Protein AF-A0A226DK21-F1 (afdb_monomer)

Secondary structure (DSSP, 8-state):
--------EEETTEEEEEE-PPTT-SEEEEETTS-EEEE--SS-TT---EEEEEPPTTEEEEEEEEEE-B-PPP-TTS---SSEEEEESBTTBTT-EEE-SB-TT-EEEEEBPSS--EEEEEEE--TT-S----EEEEEEEETT-TT---TTEEEEEETTSSEEEEE-TTTTS---SSEEEEEEEE--TT-EEEEEE--GGGTS-SS-SEE-S-S---S---SSEEEETTS--BSS---S-EEE-SSSEEEEEEE-S-PPPP-TT-SS---SHHHHHHHHHHTTT-EEEEEE--SSTTPPPEEEEEE-GGG--TT--GGGT-----STT--EEEEEEEEE-

Nearest PDB structures (foldseek):
  7m0r-assembly1_F  TM=3.862E-01  e=9.168E-10  Mus musculus
  4aqb-assembly1_A-2  TM=3.266E-01  e=3.845E-09  Homo sapiens
  3dem-assembly1_B  TM=3.454E-01  e=9.818E-09  Homo sapiens
  6f39-assembly1_B  TM=3.212E-01  e=2.958E-08  Homo sapiens
  6fzw-assembly1_D  TM=5.128E-01  e=1.925E-03  Homo sapiens

pLDDT: mean 81.0, std 17.69, range [29.16, 98.5]

Organism: Folsomia candida (NCBI:txid158441)

Structure (mmCIF, N/CA/C/O backbone):
data_AF-A0A226DK21-F1
#
_entry.id   AF-A0A226DK21-F1
#
loop_
_atom_site.group_PDB
_atom_site.id
_atom_site.type_symbol
_atom_site.label_atom_id
_atom_site.label_alt_id
_atom_site.label_comp_id
_atom_site.label_asym_id
_atom_site.label_entity_id
_atom_site.label_seq_id
_atom_site.pdbx_PDB_ins_code
_atom_site.Cartn_x
_atom_site.Cartn_y
_atom_site.Cartn_z
_atom_site.occupancy
_atom_site.B_iso_or_equiv
_atom_site.auth_seq_id
_atom_site.auth_comp_id
_atom_site.auth_asym_id
_atom_site.auth_atom_id
_atom_site.pdbx_PDB_model_num
ATOM 1 N N . LEU A 1 1 ? 5.925 39.657 9.703 1.00 33.16 1 LEU A N 1
ATOM 2 C CA . LEU A 1 1 ? 4.907 38.593 9.830 1.00 33.16 1 LEU A CA 1
ATOM 3 C C . LEU A 1 1 ? 4.740 37.946 8.464 1.00 33.16 1 LEU A C 1
ATOM 5 O O . LEU A 1 1 ? 4.310 38.627 7.544 1.00 33.16 1 LEU A O 1
ATOM 9 N N . ILE A 1 2 ? 5.148 36.687 8.311 1.00 30.75 2 ILE A N 1
ATOM 10 C CA . ILE A 1 2 ? 4.910 35.915 7.086 1.00 30.75 2 ILE A CA 1
ATOM 11 C C . ILE A 1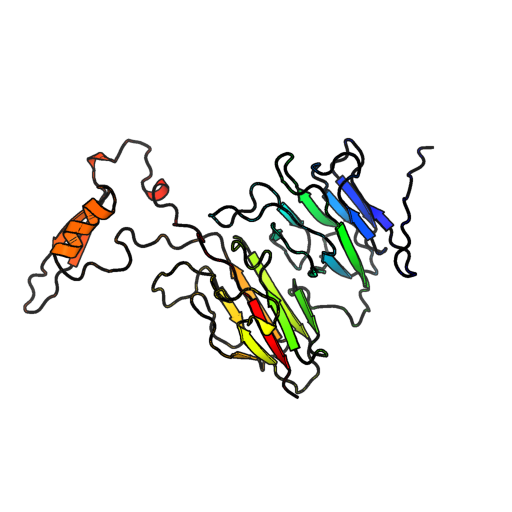 2 ? 3.493 35.353 7.204 1.00 30.75 2 ILE A C 1
ATOM 13 O O . ILE A 1 2 ? 3.229 34.531 8.078 1.00 30.75 2 ILE A O 1
ATOM 17 N N . PHE A 1 3 ? 2.571 35.851 6.382 1.00 29.16 3 PHE A N 1
ATOM 18 C CA . PHE A 1 3 ? 1.232 35.284 6.257 1.00 29.16 3 PHE A CA 1
ATOM 19 C C . PHE A 1 3 ? 1.347 33.946 5.523 1.00 29.16 3 PHE A C 1
ATOM 21 O O . PHE A 1 3 ? 1.637 33.909 4.329 1.00 29.16 3 PHE A O 1
ATOM 28 N N . ILE A 1 4 ? 1.142 32.843 6.241 1.00 38.50 4 ILE A N 1
ATOM 29 C CA . ILE A 1 4 ? 0.907 31.538 5.625 1.00 38.50 4 ILE A CA 1
ATOM 30 C C . ILE A 1 4 ? -0.498 31.609 5.017 1.00 38.50 4 ILE A C 1
ATOM 32 O O . ILE A 1 4 ? -1.484 31.668 5.751 1.00 38.50 4 ILE A O 1
ATOM 36 N N . MET A 1 5 ? -0.600 31.662 3.685 1.00 35.19 5 MET A N 1
ATOM 37 C CA . MET A 1 5 ? -1.882 31.487 3.002 1.00 35.19 5 MET A CA 1
ATOM 38 C C . MET A 1 5 ? -2.341 30.042 3.201 1.00 35.19 5 MET A C 1
ATOM 40 O O . MET A 1 5 ? -1.802 29.120 2.595 1.00 35.19 5 MET A O 1
ATOM 44 N N . VAL A 1 6 ? -3.335 29.851 4.063 1.00 43.03 6 VAL A N 1
ATOM 45 C CA . VAL A 1 6 ? -4.119 28.618 4.128 1.00 43.03 6 VAL A CA 1
ATOM 46 C C . VAL A 1 6 ? -5.194 28.739 3.051 1.00 43.03 6 VAL A C 1
ATOM 48 O O . VAL A 1 6 ? -6.122 29.535 3.187 1.00 43.03 6 VAL A O 1
ATOM 51 N N . ALA A 1 7 ? -5.041 28.013 1.944 1.00 43.69 7 ALA A N 1
ATOM 52 C CA . ALA A 1 7 ? -6.093 27.901 0.941 1.00 43.69 7 ALA A CA 1
ATOM 53 C C . ALA A 1 7 ? -7.145 26.912 1.463 1.00 43.69 7 ALA A C 1
ATOM 55 O O . ALA A 1 7 ? -6.871 25.725 1.605 1.00 43.69 7 ALA A O 1
ATOM 56 N N . ILE A 1 8 ? -8.329 27.423 1.799 1.00 41.50 8 ILE A N 1
ATOM 57 C CA . ILE A 1 8 ? -9.464 26.628 2.271 1.00 41.50 8 ILE A CA 1
ATOM 58 C C . ILE A 1 8 ? -10.361 26.361 1.063 1.00 41.50 8 ILE A C 1
ATOM 60 O O . ILE A 1 8 ? -10.941 27.296 0.509 1.00 41.50 8 ILE A O 1
ATOM 64 N N . VAL A 1 9 ? -10.485 25.101 0.647 1.00 41.94 9 VAL A N 1
ATOM 65 C CA . VAL A 1 9 ? -11.402 24.699 -0.429 1.00 41.94 9 VAL A CA 1
ATOM 66 C C . VAL A 1 9 ? -12.633 24.046 0.197 1.00 41.94 9 VAL A C 1
ATOM 68 O O . VAL A 1 9 ? -12.521 23.073 0.938 1.00 41.94 9 VAL A O 1
ATOM 71 N N . MET A 1 10 ? -13.823 24.581 -0.090 1.00 32.44 10 MET A N 1
ATOM 72 C CA . MET A 1 10 ? -15.081 23.976 0.349 1.00 32.44 10 MET A CA 1
ATOM 73 C C . MET A 1 10 ? -15.468 22.822 -0.577 1.00 32.44 10 MET A C 1
ATOM 75 O O . MET A 1 10 ? -15.850 23.046 -1.724 1.00 32.44 10 MET A O 1
ATOM 79 N N . VAL A 1 11 ? -15.445 21.597 -0.055 1.00 41.12 11 VAL A N 1
ATOM 80 C CA . VAL A 1 11 ? -16.122 20.445 -0.660 1.00 41.12 11 VAL A CA 1
ATOM 81 C C . VAL A 1 11 ? -17.061 19.861 0.396 1.00 41.12 11 VAL A C 1
ATOM 83 O O . VAL A 1 11 ? -16.621 19.406 1.444 1.00 41.12 11 VAL A O 1
ATOM 86 N N . GLN A 1 12 ? -18.371 19.924 0.137 1.00 40.06 12 GLN A N 1
ATOM 87 C CA . GLN A 1 12 ? -19.421 19.222 0.896 1.00 40.06 12 GLN A CA 1
ATOM 88 C C . GLN A 1 12 ? -19.468 19.463 2.424 1.00 40.06 12 GLN A C 1
ATOM 90 O O . GLN A 1 12 ? -19.671 18.539 3.204 1.00 40.06 12 GLN A O 1
ATOM 95 N N . GLY A 1 13 ? -19.352 20.717 2.874 1.00 40.66 13 GLY A N 1
ATOM 96 C CA . GLY A 1 13 ? -19.775 21.100 4.233 1.00 40.66 13 GLY A CA 1
ATOM 97 C C . GLY A 1 13 ? -18.873 20.647 5.389 1.00 40.66 13 GLY A C 1
ATOM 98 O O . GLY A 1 13 ? -19.250 20.828 6.545 1.00 40.66 13 GLY A O 1
ATOM 99 N N . GLN A 1 14 ? -17.677 20.124 5.113 1.00 47.16 14 GLN A N 1
ATOM 100 C CA . GLN A 1 14 ? -16.636 19.913 6.120 1.00 47.16 14 GLN A CA 1
ATOM 101 C C . GLN A 1 14 ? -15.367 20.673 5.728 1.00 47.16 14 GLN A C 1
ATOM 103 O O . GLN A 1 14 ? -14.929 20.628 4.580 1.00 47.16 14 GLN A O 1
ATOM 108 N N . TRP A 1 15 ? -14.784 21.390 6.689 1.00 59.44 15 TRP A N 1
ATOM 109 C CA . TRP A 1 15 ? -13.516 22.094 6.519 1.00 59.44 15 TRP A CA 1
ATOM 110 C C . TRP A 1 15 ? -12.403 21.070 6.269 1.00 59.44 15 TRP A C 1
ATOM 112 O O . TRP A 1 15 ? -12.117 20.246 7.136 1.00 59.44 15 TRP A O 1
ATOM 122 N N . MET A 1 16 ? -11.799 21.102 5.083 1.00 76.00 16 MET A N 1
ATOM 123 C CA . MET A 1 16 ? -10.632 20.294 4.738 1.00 76.00 16 MET A CA 1
ATOM 124 C C . MET A 1 16 ? -9.443 21.236 4.565 1.00 76.00 16 MET A C 1
ATOM 126 O O . MET A 1 16 ? -9.491 22.149 3.740 1.00 76.00 16 MET A O 1
ATOM 130 N N . ASP A 1 17 ? -8.397 21.041 5.366 1.00 88.88 17 ASP A N 1
ATOM 131 C CA . ASP A 1 17 ? -7.136 21.762 5.183 1.00 88.88 17 ASP A CA 1
ATOM 132 C C . ASP A 1 17 ? -6.448 21.242 3.914 1.00 88.88 17 ASP A C 1
ATOM 134 O O . ASP A 1 17 ? -6.611 20.080 3.547 1.00 88.88 17 ASP A O 1
ATOM 138 N N . GLN A 1 18 ? -5.678 22.081 3.231 1.00 92.56 18 GLN A N 1
ATOM 139 C CA . GLN A 1 18 ? -4.903 21.671 2.065 1.00 92.56 18 GLN A CA 1
ATOM 140 C C . GLN A 1 18 ? -3.422 21.923 2.325 1.00 92.56 18 GLN A C 1
ATOM 142 O O . GLN A 1 18 ? -3.014 23.017 2.722 1.00 92.56 18 GLN A O 1
ATOM 147 N N . LYS A 1 19 ? -2.599 20.901 2.081 1.00 94.69 19 LYS A N 1
ATOM 148 C CA . LYS A 1 19 ? -1.146 20.962 2.251 1.00 94.69 19 LYS A CA 1
ATOM 149 C C . LYS A 1 19 ? -0.432 20.529 0.977 1.00 94.69 19 LYS A C 1
ATOM 151 O O . LYS A 1 19 ? -0.818 19.570 0.313 1.00 94.69 19 LYS A O 1
ATOM 156 N N . PHE A 1 20 ? 0.628 21.259 0.656 1.00 93.69 20 PHE A N 1
ATOM 157 C CA . PHE A 1 20 ? 1.554 21.007 -0.445 1.00 93.69 20 PHE A CA 1
ATOM 158 C C . PHE A 1 20 ? 2.910 21.637 -0.095 1.00 93.69 20 PHE A C 1
ATOM 160 O O . PHE A 1 20 ? 2.969 22.552 0.729 1.00 93.69 20 PHE A O 1
ATOM 167 N N . CYS A 1 21 ? 3.995 21.176 -0.718 1.00 92.19 21 CYS A N 1
ATOM 168 C CA . CYS A 1 21 ? 5.300 21.824 -0.590 1.00 92.19 21 CYS A CA 1
ATOM 169 C C . CYS A 1 21 ? 5.350 23.104 -1.434 1.00 92.19 21 CYS A C 1
ATOM 171 O O . CYS A 1 21 ? 5.150 23.065 -2.648 1.00 92.19 21 CYS A O 1
ATOM 173 N N . ALA A 1 22 ? 5.644 24.247 -0.813 1.00 88.94 22 ALA A N 1
ATOM 174 C CA . ALA A 1 22 ? 5.921 25.478 -1.546 1.00 88.94 22 ALA A CA 1
ATOM 175 C C . ALA A 1 22 ? 7.248 25.376 -2.323 1.00 88.94 22 ALA A C 1
ATOM 177 O O . ALA A 1 22 ? 8.053 24.472 -2.101 1.00 88.94 22 ALA A O 1
ATOM 178 N N . SER A 1 23 ? 7.504 26.328 -3.226 1.00 85.00 23 SER A N 1
ATOM 179 C CA . SER A 1 23 ? 8.754 26.369 -3.997 1.00 85.00 23 SER A CA 1
ATOM 180 C C . SER A 1 23 ? 9.984 26.300 -3.081 1.00 85.00 23 SER A C 1
ATOM 182 O O . SER A 1 23 ? 10.122 27.104 -2.160 1.00 85.00 23 SER A O 1
ATOM 184 N N . GLY A 1 24 ? 10.868 25.331 -3.333 1.00 84.19 24 GLY A N 1
ATOM 185 C CA . GLY A 1 24 ? 12.076 25.086 -2.537 1.00 84.19 24 GLY A CA 1
ATOM 186 C C . GLY A 1 24 ? 11.862 24.270 -1.255 1.00 84.19 24 GLY A C 1
ATOM 187 O O . GLY A 1 24 ? 12.842 23.929 -0.597 1.00 84.19 24 GLY A O 1
ATOM 188 N N . GLN A 1 25 ? 10.623 23.920 -0.898 1.00 90.44 25 GLN A N 1
ATOM 189 C CA . GLN A 1 25 ? 10.347 22.993 0.198 1.00 90.44 25 GLN A CA 1
ATOM 190 C C . GLN A 1 25 ? 10.362 21.549 -0.300 1.00 90.44 25 GLN A C 1
ATOM 192 O O . GLN A 1 25 ? 9.812 21.231 -1.349 1.00 90.44 25 GLN A O 1
ATOM 197 N N . THR A 1 26 ? 10.953 20.666 0.499 1.00 91.50 26 THR A N 1
ATOM 198 C CA . THR A 1 26 ? 10.926 19.211 0.284 1.00 91.50 26 THR A CA 1
ATOM 199 C C . THR A 1 26 ? 10.155 18.478 1.375 1.00 91.50 26 THR A C 1
ATOM 201 O O . THR A 1 26 ? 9.869 17.292 1.236 1.00 91.50 26 THR A O 1
ATOM 204 N N . LYS A 1 27 ? 9.809 19.174 2.467 1.00 95.31 27 LYS A N 1
ATOM 205 C CA . LYS A 1 27 ? 9.049 18.633 3.593 1.00 95.31 27 LYS A CA 1
ATOM 206 C C . LYS A 1 27 ? 8.051 19.656 4.121 1.00 95.31 27 LYS A C 1
ATOM 208 O O . LYS A 1 27 ? 8.372 20.842 4.203 1.00 95.31 27 LYS A O 1
ATOM 213 N N . VAL A 1 28 ? 6.880 19.188 4.545 1.00 95.88 28 VAL A N 1
ATOM 214 C CA . VAL A 1 28 ? 5.855 19.999 5.215 1.00 95.88 28 VAL A CA 1
ATOM 215 C C . VAL A 1 28 ? 5.312 19.235 6.414 1.00 95.88 28 VAL A C 1
ATOM 217 O O . VAL A 1 28 ? 4.992 18.055 6.324 1.00 95.88 28 VAL A O 1
ATOM 220 N N . THR A 1 29 ? 5.211 19.913 7.555 1.00 96.31 29 THR A N 1
ATOM 221 C CA . THR A 1 29 ? 4.538 19.367 8.737 1.00 96.31 29 THR A CA 1
ATOM 222 C C . THR A 1 29 ? 3.031 19.530 8.601 1.00 96.31 29 THR A C 1
ATOM 224 O O . THR A 1 29 ? 2.554 20.615 8.265 1.00 96.31 29 THR A O 1
ATOM 227 N N . VAL A 1 30 ? 2.293 18.469 8.907 1.00 96.12 30 VAL A N 1
ATOM 228 C CA . VAL A 1 30 ? 0.830 18.435 8.888 1.00 96.12 30 VAL A CA 1
ATOM 229 C C . VAL A 1 30 ? 0.335 18.066 10.281 1.00 96.12 30 VAL A C 1
ATOM 231 O O . VAL A 1 30 ? 0.900 17.186 10.932 1.00 96.12 30 VAL A O 1
ATOM 234 N N . ASP A 1 31 ? -0.701 18.754 10.753 1.00 92.94 31 ASP A N 1
ATOM 235 C CA . ASP A 1 31 ? -1.380 18.384 11.992 1.00 92.94 31 ASP A CA 1
ATOM 236 C C . ASP A 1 31 ? -2.262 17.154 11.739 1.00 92.94 31 ASP A C 1
ATOM 238 O O . ASP A 1 31 ? -3.185 17.201 10.924 1.00 92.94 31 ASP A O 1
ATOM 242 N N . GLY A 1 32 ? -1.976 16.051 12.431 1.00 89.25 32 GLY A N 1
ATOM 243 C CA . GLY A 1 32 ? -2.742 14.814 12.327 1.00 89.25 32 GLY A CA 1
ATOM 244 C C . GLY A 1 32 ? -4.131 14.871 12.965 1.00 89.25 32 GLY A C 1
ATOM 245 O O . GLY A 1 32 ? -4.821 13.865 12.932 1.00 89.25 32 GLY A O 1
ATOM 246 N N . PHE A 1 33 ? -4.560 15.987 13.564 1.00 92.00 33 PHE A N 1
ATOM 247 C CA . PHE A 1 33 ? -5.907 16.131 14.134 1.00 92.00 33 PHE A CA 1
ATOM 248 C C . PHE A 1 33 ? -6.964 16.593 13.122 1.00 92.00 33 PHE A C 1
ATOM 250 O O . PHE A 1 33 ? -8.157 16.352 13.312 1.00 92.00 33 PHE A O 1
ATOM 257 N N . VAL A 1 34 ? -6.549 17.256 12.040 1.00 91.38 34 VAL A N 1
ATOM 258 C CA . VAL A 1 34 ? -7.464 17.874 11.074 1.00 91.38 34 VAL A CA 1
ATOM 259 C C . VAL A 1 34 ? -7.485 17.072 9.779 1.00 91.38 34 VAL A C 1
ATOM 261 O O . VAL A 1 34 ? -6.446 16.664 9.256 1.00 91.38 34 VAL A O 1
ATOM 264 N N . ARG A 1 35 ? -8.684 16.876 9.221 1.00 94.56 35 ARG A N 1
ATOM 265 C CA . ARG A 1 35 ? -8.835 16.293 7.886 1.00 94.56 35 ARG A CA 1
ATOM 266 C C . ARG A 1 35 ? -8.102 17.161 6.864 1.00 94.56 35 ARG A C 1
ATOM 268 O O . ARG A 1 35 ? -8.383 18.353 6.747 1.00 94.56 35 ARG A O 1
ATOM 275 N N . THR A 1 36 ? -7.181 16.556 6.122 1.00 95.81 36 THR A N 1
ATOM 276 C CA . THR A 1 36 ? -6.249 17.295 5.266 1.00 95.81 36 THR A CA 1
ATOM 277 C C . THR A 1 36 ? -6.137 16.653 3.888 1.00 95.81 36 THR A C 1
ATOM 279 O O . THR A 1 36 ? -5.934 15.450 3.776 1.00 95.81 36 THR A O 1
ATOM 282 N N . SER A 1 37 ? -6.216 17.457 2.832 1.00 96.19 37 SER A N 1
ATOM 283 C CA . SER A 1 37 ? -5.848 17.067 1.473 1.00 96.19 37 SER A CA 1
ATOM 284 C C . SER A 1 37 ? -4.365 17.342 1.237 1.00 96.19 37 SER A C 1
ATOM 286 O O . SER A 1 37 ? -3.920 18.492 1.271 1.00 96.19 37 SER A O 1
ATOM 288 N N . LEU A 1 38 ? -3.593 16.285 1.007 1.00 95.88 38 LEU A N 1
ATOM 289 C CA . LEU A 1 38 ? -2.192 16.356 0.607 1.00 95.88 38 LEU A CA 1
ATOM 290 C C . LEU A 1 38 ? -2.142 16.381 -0.919 1.00 95.88 38 LEU A C 1
ATOM 292 O O . LEU A 1 38 ? -2.650 15.475 -1.582 1.00 95.88 38 LEU A O 1
ATOM 296 N N . THR A 1 39 ? -1.562 17.433 -1.485 1.00 94.94 39 THR A N 1
ATOM 297 C CA . THR A 1 39 ? -1.619 17.692 -2.930 1.00 94.94 39 THR A CA 1
ATOM 298 C C . THR A 1 39 ? -0.251 18.029 -3.500 1.00 94.94 39 THR A C 1
ATOM 300 O O . THR A 1 39 ? 0.619 18.555 -2.799 1.00 94.94 39 THR A O 1
ATOM 303 N N . SER A 1 40 ? -0.069 17.744 -4.789 1.00 91.94 40 SER A N 1
ATOM 304 C CA . SER A 1 40 ? 1.076 18.237 -5.557 1.00 91.94 40 SER A CA 1
ATOM 305 C C . SER A 1 40 ? 1.112 19.767 -5.550 1.00 91.94 40 SER A C 1
ATOM 307 O O . SER A 1 40 ? 0.064 20.416 -5.574 1.00 91.94 40 SER A O 1
ATOM 309 N N . SER A 1 41 ? 2.309 20.355 -5.580 1.00 87.50 41 SER A N 1
ATOM 310 C CA . SER A 1 41 ? 2.440 21.812 -5.653 1.00 87.50 41 SER A CA 1
ATOM 311 C C . SER A 1 41 ? 1.830 22.358 -6.951 1.00 87.50 41 SER A C 1
ATOM 313 O O . SER A 1 41 ? 2.131 21.829 -8.023 1.00 87.50 41 SER A O 1
ATOM 315 N N . PRO A 1 42 ? 1.031 23.442 -6.897 1.00 84.44 42 PRO A N 1
ATOM 316 C CA . PRO A 1 42 ? 0.443 24.048 -8.091 1.00 84.44 42 PRO A CA 1
ATOM 317 C C . PRO A 1 42 ? 1.489 24.692 -9.011 1.00 84.44 42 PRO A C 1
ATOM 319 O O . PRO A 1 42 ? 1.204 24.949 -10.176 1.00 84.44 42 PRO A O 1
ATOM 322 N N . THR A 1 43 ? 2.691 24.978 -8.498 1.00 84.50 43 THR A N 1
ATOM 323 C CA . THR A 1 43 ? 3.779 25.608 -9.260 1.00 84.50 43 THR A CA 1
ATOM 324 C C . THR A 1 43 ? 4.883 24.635 -9.664 1.00 84.50 43 THR A C 1
ATOM 326 O O . THR A 1 43 ? 5.672 24.960 -10.548 1.00 84.50 43 THR A O 1
ATOM 329 N N . ASN A 1 44 ? 4.960 23.456 -9.038 1.00 82.69 44 ASN A N 1
ATOM 330 C CA . ASN A 1 44 ? 5.902 22.400 -9.407 1.00 82.69 44 ASN A CA 1
ATOM 331 C C . ASN A 1 44 ? 5.345 21.020 -9.045 1.00 82.69 44 ASN A C 1
ATOM 333 O O . ASN A 1 44 ? 5.562 20.493 -7.955 1.00 82.69 44 ASN A O 1
ATOM 337 N N . THR A 1 45 ? 4.636 20.420 -9.985 1.00 82.38 45 THR A N 1
ATOM 338 C CA . THR A 1 45 ? 3.903 19.177 -9.765 1.00 82.38 45 THR A CA 1
ATOM 339 C C . THR A 1 45 ? 4.811 17.949 -9.588 1.00 82.38 45 THR A C 1
ATOM 341 O O . THR A 1 45 ? 4.403 16.970 -8.973 1.00 82.38 45 THR A O 1
ATOM 344 N N . TRP A 1 46 ? 6.073 18.035 -10.022 1.00 82.06 46 TRP A N 1
ATOM 345 C CA . TRP A 1 46 ? 7.068 16.953 -9.957 1.00 82.06 46 TRP A CA 1
ATOM 346 C C . TRP A 1 46 ? 8.063 17.093 -8.795 1.00 82.06 46 TRP A C 1
ATOM 348 O O . TRP A 1 46 ? 9.053 16.369 -8.709 1.00 82.06 46 TRP A O 1
ATOM 358 N N . SER A 1 47 ? 7.851 18.038 -7.875 1.00 81.69 47 SER A N 1
ATOM 359 C CA . SER A 1 47 ? 8.688 18.117 -6.674 1.00 81.69 47 SER A CA 1
ATOM 360 C C . SER A 1 47 ? 8.367 16.967 -5.720 1.00 81.69 47 SER A C 1
ATOM 362 O O . SER A 1 47 ? 7.204 16.758 -5.372 1.00 81.69 47 SER A O 1
ATOM 364 N N . THR A 1 48 ? 9.396 16.276 -5.224 1.00 90.50 48 THR A N 1
ATOM 365 C CA . THR A 1 48 ? 9.231 15.359 -4.086 1.00 90.50 48 THR A CA 1
ATOM 366 C C . THR A 1 48 ? 8.834 16.153 -2.846 1.00 90.50 48 THR A C 1
ATOM 368 O O . THR A 1 48 ? 9.508 17.122 -2.493 1.00 90.50 48 THR A O 1
ATOM 371 N N . CYS A 1 49 ? 7.763 15.727 -2.180 1.00 93.44 49 CYS A N 1
ATOM 372 C CA . CYS A 1 49 ? 7.266 16.371 -0.971 1.00 93.44 49 CYS A CA 1
ATOM 373 C C . CYS A 1 49 ? 6.998 15.326 0.111 1.00 93.44 49 CYS A C 1
ATOM 375 O O . CYS A 1 49 ? 6.134 14.473 -0.056 1.00 93.44 49 CYS A O 1
ATOM 377 N N . THR A 1 50 ? 7.719 15.392 1.227 1.00 97.44 50 THR A N 1
ATOM 378 C CA . THR A 1 50 ? 7.441 14.556 2.400 1.00 97.44 50 THR A CA 1
ATOM 379 C C . THR A 1 50 ? 6.498 15.289 3.347 1.00 97.44 50 THR A C 1
ATOM 381 O O . THR A 1 50 ? 6.857 16.307 3.947 1.00 97.44 50 THR A O 1
ATOM 384 N N . PHE A 1 51 ? 5.300 14.748 3.528 1.00 98.00 51 PHE A N 1
ATOM 385 C CA . PHE A 1 51 ? 4.354 15.192 4.541 1.00 98.00 51 PHE A CA 1
ATOM 386 C C . PHE A 1 51 ? 4.659 14.479 5.860 1.00 98.00 51 PHE A C 1
ATOM 388 O O . PHE A 1 51 ? 4.588 13.255 5.945 1.00 98.00 51 PHE A O 1
ATOM 395 N N . LEU A 1 52 ? 5.020 15.257 6.878 1.00 97.75 52 LEU A N 1
ATOM 396 C CA . LEU A 1 52 ? 5.290 14.783 8.234 1.00 97.75 52 LEU A CA 1
ATOM 397 C C . LEU A 1 52 ? 4.019 14.959 9.062 1.00 97.75 52 LEU A C 1
ATOM 399 O O . LEU A 1 52 ? 3.753 16.059 9.558 1.00 97.75 52 LEU A O 1
ATOM 403 N N . ILE A 1 53 ? 3.218 13.901 9.171 1.00 97.69 53 ILE A N 1
ATOM 404 C CA . ILE A 1 53 ? 1.955 13.943 9.906 1.00 97.69 53 ILE A CA 1
ATOM 405 C C . ILE A 1 53 ? 2.256 13.774 11.388 1.00 97.69 53 ILE A C 1
ATOM 407 O O . ILE A 1 53 ? 2.640 12.690 11.821 1.00 97.69 53 ILE A O 1
ATOM 411 N N . LYS A 1 54 ? 2.100 14.843 12.169 1.00 96.06 54 LYS A N 1
ATOM 412 C CA . LYS A 1 54 ? 2.343 14.802 13.613 1.00 96.06 54 LYS A CA 1
ATOM 413 C C . LYS A 1 54 ? 1.231 14.056 14.330 1.00 96.06 54 LYS A C 1
ATOM 415 O O . LYS A 1 54 ? 0.052 14.355 14.135 1.00 96.06 54 LYS A O 1
ATOM 420 N N . LYS A 1 55 ? 1.625 13.134 15.204 1.00 93.19 55 LYS A N 1
ATOM 421 C CA . LYS A 1 55 ? 0.721 12.424 16.098 1.00 93.19 55 LYS A CA 1
ATOM 422 C C . LYS A 1 55 ? 0.051 13.417 17.044 1.00 93.19 55 LYS A C 1
ATOM 424 O O . LYS A 1 55 ? 0.710 14.230 17.691 1.00 93.19 55 LYS A O 1
ATOM 429 N N . ASN A 1 56 ? -1.267 13.322 17.140 1.00 93.50 56 ASN A N 1
ATOM 430 C CA . ASN A 1 56 ? -2.049 13.986 18.173 1.00 93.50 56 ASN A CA 1
ATOM 431 C C . ASN A 1 56 ? -2.443 12.932 19.227 1.00 93.50 56 ASN A C 1
ATOM 433 O O . ASN A 1 56 ? -2.869 11.852 18.826 1.00 93.50 56 ASN A O 1
ATOM 437 N N . PRO A 1 57 ? -2.353 13.203 20.544 1.00 90.56 57 PRO A N 1
ATOM 438 C CA . PRO A 1 57 ? -2.664 12.208 21.578 1.00 90.56 57 PRO A CA 1
ATOM 439 C C . PRO A 1 57 ? -4.072 11.597 21.501 1.00 90.56 57 PRO A C 1
ATOM 441 O O . PRO A 1 57 ? -4.276 10.487 21.981 1.00 90.56 57 PRO A O 1
ATOM 444 N N . GLY A 1 58 ? -5.045 12.304 20.916 1.00 92.44 58 GLY A N 1
ATOM 445 C CA . GLY A 1 58 ? -6.408 11.801 20.727 1.00 92.44 58 GLY A CA 1
ATOM 446 C C . GLY A 1 58 ? -6.618 10.984 19.448 1.00 92.44 58 GLY A C 1
ATOM 447 O O . GLY A 1 58 ? -7.699 10.423 19.274 1.00 92.44 58 GLY A O 1
ATOM 448 N N . ILE A 1 59 ? -5.624 10.921 18.557 1.00 95.06 59 ILE A N 1
ATOM 449 C CA . ILE A 1 59 ? -5.692 10.259 17.249 1.00 95.06 59 ILE A CA 1
ATOM 450 C C . ILE A 1 59 ? -4.755 9.051 17.243 1.00 95.06 59 ILE A C 1
ATOM 452 O O . ILE A 1 59 ? -3.552 9.184 17.460 1.00 95.06 59 ILE A O 1
ATOM 456 N N . CYS A 1 60 ? -5.303 7.873 16.954 1.00 94.69 60 CYS A N 1
ATOM 457 C CA . CYS A 1 60 ? -4.541 6.620 16.960 1.00 94.69 60 CYS A CA 1
ATOM 458 C C . CYS A 1 60 ? -4.217 6.118 15.552 1.00 94.69 60 CYS A C 1
ATOM 460 O O . CYS A 1 60 ? -3.217 5.427 15.351 1.00 94.69 60 CYS A O 1
ATOM 462 N N . GLN A 1 61 ? -5.039 6.480 14.570 1.00 96.81 61 GLN A N 1
ATOM 463 C CA . GLN A 1 61 ? -4.934 5.961 13.215 1.00 96.81 61 GLN A CA 1
ATOM 464 C C . GLN A 1 61 ? -5.285 7.051 12.200 1.00 96.81 61 GLN A C 1
ATOM 466 O O . GLN A 1 61 ? -6.019 7.992 12.501 1.00 96.81 61 GLN A O 1
ATOM 471 N N . LEU A 1 62 ? -4.743 6.938 10.996 1.00 97.81 62 LEU A N 1
ATOM 472 C CA . LEU A 1 62 ? -5.091 7.752 9.841 1.00 97.81 62 LEU A CA 1
ATOM 473 C C . LEU A 1 62 ? -5.700 6.847 8.780 1.00 97.81 62 LEU A C 1
ATOM 475 O O . LEU A 1 62 ? -5.199 5.751 8.545 1.00 97.81 62 LEU A O 1
ATOM 479 N N . ARG A 1 63 ? -6.727 7.332 8.092 1.00 98.00 63 ARG A N 1
ATOM 480 C CA . ARG A 1 63 ? -7.183 6.772 6.825 1.00 98.00 63 ARG A CA 1
ATOM 481 C C . ARG A 1 63 ? -6.739 7.686 5.694 1.00 98.00 63 ARG A C 1
ATOM 483 O O . ARG A 1 63 ? -7.027 8.881 5.715 1.00 98.00 63 ARG A O 1
ATOM 490 N N . LEU A 1 64 ? -6.043 7.123 4.720 1.00 98.50 64 LEU A N 1
ATOM 491 C CA . LEU A 1 64 ? -5.731 7.768 3.456 1.00 98.50 64 LEU A CA 1
ATOM 492 C C . LEU A 1 64 ? -6.711 7.263 2.410 1.00 98.50 64 LEU A C 1
ATOM 494 O O . LEU A 1 64 ? -6.808 6.063 2.193 1.00 98.50 64 LEU A O 1
ATOM 498 N N . ASP A 1 65 ? -7.408 8.171 1.748 1.00 98.38 65 ASP A N 1
ATOM 499 C CA . ASP A 1 65 ? -8.192 7.883 0.554 1.00 98.38 65 ASP A CA 1
ATOM 500 C C . ASP A 1 65 ? -7.485 8.517 -0.649 1.00 98.38 65 ASP A C 1
ATOM 502 O 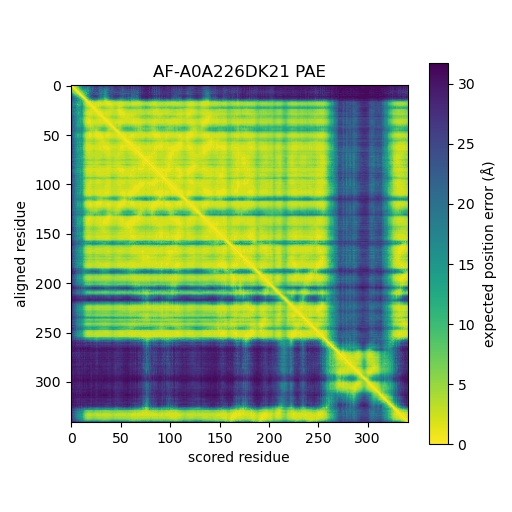O . ASP A 1 65 ? -6.971 9.637 -0.550 1.00 98.38 65 ASP A O 1
ATOM 506 N N . PHE A 1 66 ? -7.475 7.828 -1.789 1.00 97.62 66 PHE A N 1
ATOM 507 C CA . PHE A 1 66 ? -6.835 8.297 -3.021 1.00 97.62 66 PHE A CA 1
ATOM 508 C C . PHE A 1 66 ? -7.891 8.776 -4.033 1.00 97.62 66 PHE A C 1
ATOM 510 O O . PHE A 1 66 ? -8.215 8.047 -4.972 1.00 97.62 66 PHE A O 1
ATOM 517 N N . PRO A 1 67 ? -8.464 9.989 -3.884 1.00 96.06 67 PRO A N 1
ATOM 518 C CA . PRO A 1 67 ? -9.455 10.507 -4.829 1.00 96.06 67 PRO A CA 1
ATOM 519 C C . PRO A 1 67 ? -8.879 10.713 -6.235 1.00 96.06 67 PRO A C 1
ATOM 521 O O . PRO A 1 67 ? -9.614 10.628 -7.214 1.00 96.06 67 PRO A O 1
ATOM 524 N N . SER A 1 68 ? -7.578 10.996 -6.339 1.00 94.19 68 SER A N 1
ATOM 525 C CA . SER A 1 68 ? -6.855 11.080 -7.607 1.00 94.19 68 SER A CA 1
ATOM 526 C C . SER A 1 68 ? -5.374 10.836 -7.352 1.00 94.19 68 SER A C 1
ATOM 528 O O . SER A 1 68 ? -4.660 11.751 -6.938 1.00 94.19 68 SER A O 1
ATOM 530 N N . PHE A 1 69 ? -4.893 9.627 -7.619 1.00 94.38 69 PHE A N 1
ATOM 531 C CA . PHE A 1 69 ? -3.469 9.319 -7.535 1.00 94.38 69 PHE A CA 1
ATOM 532 C C . PHE A 1 69 ? -3.087 8.400 -8.687 1.00 94.38 69 PHE A C 1
ATOM 534 O O . PHE A 1 69 ? -3.396 7.211 -8.685 1.00 94.38 69 PHE A O 1
ATOM 541 N N . ARG A 1 70 ? -2.434 8.997 -9.683 1.00 93.62 70 ARG A N 1
ATOM 542 C CA . ARG A 1 70 ? -1.934 8.315 -10.869 1.00 93.62 70 ARG A CA 1
ATOM 543 C C . ARG A 1 70 ? -0.482 8.674 -11.045 1.00 93.62 70 ARG A C 1
ATOM 545 O O . ARG A 1 70 ? -0.145 9.856 -11.090 1.00 93.62 70 ARG A O 1
ATOM 552 N N . THR A 1 71 ? 0.348 7.659 -11.153 1.00 93.94 71 THR A N 1
ATOM 553 C CA . THR A 1 71 ? 1.756 7.804 -11.478 1.00 93.94 71 THR A CA 1
ATOM 554 C C . THR A 1 71 ? 2.151 6.769 -12.520 1.00 93.94 71 THR A C 1
ATOM 556 O O . THR A 1 71 ? 1.338 5.940 -12.927 1.00 93.94 71 THR A O 1
ATOM 559 N N . SER A 1 72 ? 3.400 6.818 -12.973 1.00 93.75 72 SER A N 1
ATOM 560 C CA . SER A 1 72 ? 3.968 5.743 -13.783 1.00 93.75 72 SER A CA 1
ATOM 561 C C . SER A 1 72 ? 3.794 4.418 -13.039 1.00 93.75 72 SER A C 1
ATOM 563 O O . SER A 1 72 ? 3.965 4.378 -11.816 1.00 93.75 72 SER A O 1
ATOM 565 N N . SER A 1 73 ? 3.396 3.383 -13.777 1.00 93.31 73 SER A N 1
ATOM 566 C CA . SER A 1 73 ? 3.324 2.005 -13.284 1.00 93.31 73 SER A CA 1
ATOM 567 C C . SER A 1 73 ? 4.730 1.490 -12.955 1.00 93.31 73 SER A C 1
ATOM 569 O O . SER A 1 73 ? 5.732 2.138 -13.287 1.00 93.31 73 SER A O 1
ATOM 571 N N . ALA A 1 74 ? 4.796 0.335 -12.303 1.00 92.00 74 ALA A N 1
ATOM 572 C CA . ALA A 1 74 ? 6.049 -0.371 -12.109 1.00 92.00 74 ALA A CA 1
ATOM 573 C C . ALA A 1 74 ? 6.701 -0.713 -13.461 1.00 92.00 74 ALA A C 1
ATOM 575 O O . ALA A 1 74 ? 6.035 -0.842 -14.494 1.00 92.00 74 ALA A O 1
ATOM 576 N N . ASN A 1 75 ? 8.029 -0.826 -13.464 1.00 88.00 75 ASN A N 1
ATOM 577 C CA . ASN A 1 75 ? 8.762 -1.332 -14.618 1.00 88.00 75 ASN A CA 1
ATOM 578 C C . ASN A 1 75 ? 8.392 -2.815 -14.864 1.00 88.00 75 ASN A C 1
ATOM 580 O O . ASN A 1 75 ? 7.697 -3.436 -14.065 1.00 88.00 75 ASN A O 1
ATOM 584 N N . SER A 1 76 ? 8.887 -3.426 -15.942 1.00 82.56 76 SER A N 1
ATOM 585 C CA . SER A 1 76 ? 8.634 -4.855 -16.205 1.00 82.56 76 SER A CA 1
ATOM 586 C C . SER A 1 76 ? 9.155 -5.789 -15.110 1.00 82.56 76 SER A C 1
ATOM 588 O O . SER A 1 76 ? 8.862 -6.977 -15.161 1.00 82.56 76 SER A O 1
ATOM 590 N N . ALA A 1 77 ? 9.977 -5.265 -14.197 1.00 78.94 77 ALA A N 1
ATOM 591 C CA . ALA A 1 77 ? 10.473 -5.975 -13.044 1.00 78.94 77 ALA A CA 1
ATOM 592 C C . ALA A 1 77 ? 9.612 -5.877 -11.790 1.00 78.94 77 ALA A C 1
ATOM 594 O O . ALA A 1 77 ? 9.929 -6.564 -10.840 1.00 78.94 77 ALA A O 1
ATOM 595 N N . GLY A 1 78 ? 8.546 -5.073 -11.794 1.00 86.75 78 GLY A N 1
ATOM 596 C CA . GLY A 1 78 ? 7.726 -4.817 -10.612 1.00 86.75 78 GLY A CA 1
ATOM 597 C C . GLY A 1 78 ? 8.219 -3.651 -9.747 1.00 86.75 78 GLY A C 1
ATOM 598 O O . GLY A 1 78 ? 7.583 -3.310 -8.748 1.00 86.75 78 GLY A O 1
ATOM 599 N N . ASP A 1 79 ? 9.278 -2.943 -10.159 1.00 88.38 79 ASP A N 1
ATOM 600 C CA . ASP A 1 79 ? 9.836 -1.833 -9.383 1.00 88.38 79 ASP A CA 1
ATOM 601 C C . ASP A 1 79 ? 9.239 -0.470 -9.754 1.00 88.38 79 ASP A C 1
ATOM 603 O O . ASP A 1 79 ? 9.176 -0.051 -10.917 1.00 88.38 79 ASP A O 1
ATOM 607 N N . CYS A 1 80 ? 8.883 0.295 -8.724 1.00 91.56 80 CYS A N 1
ATOM 608 C CA . CYS A 1 80 ? 8.416 1.677 -8.821 1.00 91.56 80 CYS A CA 1
ATOM 609 C C . CYS A 1 80 ? 9.582 2.686 -8.941 1.00 91.56 80 CYS A C 1
ATOM 611 O O . CYS A 1 80 ? 9.802 3.529 -8.061 1.00 91.56 80 CYS A O 1
ATOM 613 N N . ASP A 1 81 ? 10.352 2.600 -10.029 1.00 89.94 81 ASP A N 1
ATOM 614 C CA . ASP A 1 81 ? 11.595 3.372 -10.205 1.00 89.94 81 ASP A CA 1
ATOM 615 C C . ASP A 1 81 ? 11.383 4.837 -10.610 1.00 89.94 81 ASP A C 1
ATOM 617 O O . ASP A 1 81 ? 12.122 5.733 -10.177 1.00 89.94 81 ASP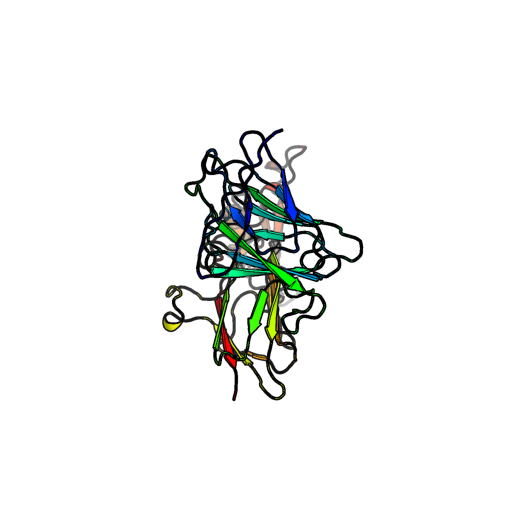 A O 1
ATOM 621 N N . VAL A 1 82 ? 10.382 5.090 -11.459 1.00 90.88 82 VAL A N 1
ATOM 622 C CA . VAL A 1 82 ? 10.119 6.420 -12.034 1.00 90.88 82 VAL A CA 1
ATOM 623 C C . VAL A 1 82 ? 9.398 7.299 -11.018 1.00 90.88 82 VAL A C 1
ATOM 625 O O . VAL A 1 82 ? 9.909 8.345 -10.608 1.00 90.88 82 VAL A O 1
ATOM 628 N N . ASP A 1 83 ? 8.231 6.834 -10.584 1.00 93.38 83 ASP A N 1
ATOM 629 C CA . ASP A 1 83 ? 7.368 7.502 -9.626 1.00 93.38 83 ASP A CA 1
ATOM 630 C C . ASP A 1 83 ? 7.051 6.550 -8.483 1.00 93.38 83 ASP A C 1
ATOM 632 O O . ASP A 1 83 ? 6.907 5.349 -8.695 1.00 93.38 83 ASP A O 1
ATOM 636 N N . LYS A 1 84 ? 6.902 7.088 -7.273 1.00 94.00 84 LYS A N 1
ATOM 637 C CA . LYS A 1 84 ? 6.538 6.287 -6.105 1.00 94.00 84 LYS A CA 1
ATOM 638 C C . LYS A 1 84 ? 5.867 7.106 -5.018 1.00 94.00 84 LYS A C 1
ATOM 640 O O . LYS A 1 84 ? 6.278 8.225 -4.715 1.00 94.00 84 LYS A O 1
ATOM 645 N N . LEU A 1 85 ? 4.874 6.512 -4.378 1.00 97.31 85 LEU A N 1
ATOM 646 C CA . LEU A 1 85 ? 4.397 6.878 -3.056 1.00 97.31 85 LEU A CA 1
ATOM 647 C C . LEU A 1 85 ? 5.152 6.034 -2.034 1.00 97.31 85 LEU A C 1
ATOM 649 O O . LEU A 1 85 ? 5.212 4.820 -2.176 1.00 97.31 85 LEU A O 1
ATOM 653 N N . THR A 1 86 ? 5.722 6.652 -1.005 1.00 97.88 86 THR A N 1
ATOM 654 C CA . THR A 1 86 ? 6.373 5.936 0.100 1.00 97.88 86 THR A CA 1
ATOM 655 C C . THR A 1 86 ? 5.765 6.350 1.432 1.00 97.88 86 THR A C 1
ATOM 657 O O . THR A 1 86 ? 5.618 7.543 1.699 1.00 97.88 86 THR A O 1
ATOM 660 N N . ILE A 1 87 ? 5.448 5.368 2.269 1.00 98.06 87 ILE A N 1
ATOM 661 C CA . ILE A 1 87 ? 4.909 5.530 3.617 1.00 98.06 87 ILE A CA 1
ATOM 662 C C . ILE A 1 87 ? 5.894 4.921 4.612 1.00 98.06 87 ILE A C 1
ATOM 664 O O . ILE A 1 87 ? 6.413 3.828 4.385 1.00 98.06 87 ILE A O 1
ATOM 668 N N . ARG A 1 88 ? 6.177 5.638 5.702 1.00 96.38 88 ARG A N 1
ATOM 669 C CA . ARG A 1 88 ? 7.085 5.193 6.770 1.00 96.38 88 ARG A CA 1
ATOM 670 C C . ARG A 1 88 ? 6.579 5.599 8.147 1.00 96.38 88 ARG A C 1
ATOM 672 O O . ARG A 1 88 ? 5.725 6.480 8.271 1.00 96.38 88 ARG A O 1
ATOM 679 N N . ASN A 1 89 ? 7.185 5.002 9.173 1.00 95.25 89 ASN A N 1
ATOM 680 C CA . ASN A 1 89 ? 6.952 5.309 10.586 1.00 95.25 89 ASN A CA 1
ATOM 681 C C . ASN A 1 89 ? 5.498 5.061 11.031 1.00 95.25 89 ASN A C 1
ATOM 683 O O . ASN A 1 89 ? 4.953 5.795 11.857 1.00 95.25 89 ASN A O 1
ATOM 687 N N . SER A 1 90 ? 4.864 4.022 10.484 1.00 96.06 90 SER A N 1
ATOM 688 C CA . SER A 1 90 ? 3.559 3.530 10.926 1.00 96.06 90 SER A CA 1
ATOM 689 C C . SER A 1 90 ? 3.687 2.076 11.361 1.00 96.06 90 SER A C 1
ATOM 691 O O . SER A 1 90 ? 4.358 1.300 10.698 1.00 96.06 90 SER A O 1
ATOM 693 N N . VAL A 1 91 ? 2.996 1.691 12.436 1.00 95.56 91 VAL A N 1
ATOM 694 C CA . VAL A 1 91 ? 2.943 0.288 12.902 1.00 95.56 91 VAL A CA 1
ATOM 695 C C . VAL A 1 91 ? 2.318 -0.633 11.857 1.00 95.56 91 VAL A C 1
ATOM 697 O O . VAL A 1 91 ? 2.607 -1.819 11.833 1.00 95.56 91 VAL A O 1
ATOM 700 N N . THR A 1 92 ? 1.452 -0.094 10.998 1.00 96.25 92 THR A N 1
ATOM 701 C CA . THR A 1 92 ? 0.790 -0.869 9.944 1.00 96.25 92 THR A CA 1
ATOM 702 C C . THR A 1 92 ? 1.744 -1.277 8.824 1.00 96.25 92 THR A C 1
ATOM 704 O O . THR A 1 92 ? 1.479 -2.251 8.129 1.00 96.25 92 THR A O 1
ATOM 707 N N . VAL A 1 93 ? 2.836 -0.531 8.653 1.00 94.38 93 VAL A N 1
ATOM 708 C CA . VAL A 1 93 ? 3.864 -0.728 7.624 1.00 94.38 93 VAL A CA 1
ATOM 709 C C . VAL A 1 93 ? 5.228 -0.450 8.258 1.00 94.38 93 VAL A C 1
ATOM 711 O O . VAL A 1 93 ? 5.855 0.584 8.020 1.00 94.38 93 VAL A O 1
ATOM 714 N N . ASP A 1 94 ? 5.632 -1.337 9.163 1.00 88.06 94 ASP A N 1
ATOM 715 C CA . ASP A 1 94 ? 6.807 -1.196 10.028 1.00 88.06 94 ASP A CA 1
ATOM 716 C C . ASP A 1 94 ? 8.123 -1.119 9.243 1.00 88.06 94 ASP A C 1
ATOM 718 O O . ASP A 1 94 ? 8.925 -0.215 9.491 1.00 88.06 94 ASP A O 1
ATOM 722 N N . ASP A 1 95 ? 8.278 -1.962 8.223 1.00 87.75 95 ASP A N 1
ATOM 723 C CA . ASP A 1 95 ? 9.405 -1.931 7.277 1.00 87.75 95 ASP A CA 1
ATOM 724 C C . ASP A 1 95 ? 9.265 -0.828 6.201 1.00 87.75 95 ASP A C 1
ATOM 726 O O . ASP A 1 95 ? 10.138 -0.615 5.353 1.00 87.75 95 ASP A O 1
ATOM 730 N N . GLY A 1 96 ? 8.176 -0.056 6.263 1.00 93.00 96 GLY A N 1
ATOM 731 C CA . GLY A 1 96 ? 7.762 0.897 5.244 1.00 93.00 96 GLY A CA 1
ATOM 732 C C . GLY A 1 96 ? 6.940 0.247 4.132 1.00 93.00 96 GLY A C 1
ATOM 733 O O . GLY A 1 96 ? 6.855 -0.967 3.998 1.00 93.00 96 GLY A O 1
ATOM 734 N N . PHE A 1 97 ? 6.294 1.086 3.330 1.00 96.50 97 PHE A N 1
ATOM 735 C CA . PHE A 1 97 ? 5.467 0.638 2.215 1.00 96.50 97 PHE A CA 1
ATOM 736 C C . PHE A 1 97 ? 5.633 1.580 1.034 1.00 96.50 97 PHE A C 1
ATOM 738 O O . PHE A 1 97 ? 5.670 2.804 1.210 1.00 96.50 97 PHE A O 1
ATOM 745 N N . SER A 1 98 ? 5.717 1.036 -0.175 1.00 96.19 98 SER A N 1
ATOM 746 C CA . SER A 1 98 ? 5.751 1.840 -1.390 1.00 96.19 98 SER A CA 1
ATOM 747 C C . SER A 1 98 ? 4.813 1.318 -2.451 1.00 96.19 98 SER A C 1
ATOM 749 O O . SER A 1 98 ? 4.658 0.116 -2.592 1.00 96.19 98 SER A O 1
ATOM 751 N N . THR A 1 99 ? 4.227 2.232 -3.218 1.00 97.00 99 THR A N 1
ATOM 752 C CA . THR A 1 99 ? 3.409 1.875 -4.374 1.00 97.00 99 THR A CA 1
ATOM 753 C C . THR A 1 99 ? 3.507 2.916 -5.486 1.00 97.00 99 THR A C 1
ATOM 755 O O . THR A 1 99 ? 3.901 4.060 -5.242 1.00 97.00 99 THR A O 1
ATOM 758 N N . CYS A 1 100 ? 3.152 2.536 -6.706 1.00 96.00 100 CYS A N 1
ATOM 759 C CA . CYS A 1 100 ? 3.058 3.403 -7.876 1.00 96.00 100 CYS A CA 1
ATOM 760 C C . CYS A 1 100 ? 1.847 3.024 -8.751 1.00 96.00 100 CYS A C 1
ATOM 762 O O . CYS A 1 100 ? 0.995 2.245 -8.325 1.00 96.00 100 CYS A O 1
ATOM 764 N N . GLY A 1 101 ? 1.734 3.614 -9.943 1.00 95.31 101 GLY A N 1
ATOM 765 C CA . GLY A 1 101 ? 0.625 3.394 -10.869 1.00 95.31 101 GLY A CA 1
ATOM 766 C C . GLY A 1 101 ? -0.688 4.110 -10.530 1.00 95.31 101 GLY A C 1
ATOM 767 O O . GLY A 1 101 ? -0.692 5.201 -9.950 1.00 95.31 101 GLY A O 1
ATOM 768 N N . ASP A 1 102 ? -1.820 3.524 -10.939 1.00 94.56 102 ASP A N 1
ATOM 769 C CA . ASP A 1 102 ? -3.170 4.033 -10.655 1.00 94.56 102 ASP A CA 1
ATOM 770 C C . ASP A 1 102 ? -3.789 3.358 -9.419 1.00 94.56 102 ASP A C 1
ATOM 772 O O . ASP A 1 102 ? -4.392 2.278 -9.469 1.00 94.56 102 ASP A O 1
ATOM 776 N N . VAL A 1 103 ? -3.699 4.055 -8.287 1.00 95.38 103 VAL A N 1
ATOM 777 C CA . VAL A 1 103 ? -4.326 3.649 -7.017 1.00 95.38 103 VAL A CA 1
ATOM 778 C C . VAL A 1 103 ? -5.586 4.462 -6.713 1.00 95.38 103 VAL A C 1
ATOM 780 O O . VAL A 1 103 ? -6.094 4.445 -5.592 1.00 95.38 103 VAL A O 1
ATOM 783 N N . THR A 1 104 ? -6.130 5.166 -7.711 1.00 95.56 104 THR A N 1
ATOM 784 C CA . THR A 1 104 ? -7.343 5.975 -7.559 1.00 95.56 104 THR A CA 1
ATOM 785 C C . THR A 1 104 ? -8.518 5.120 -7.080 1.00 95.56 104 THR A C 1
ATOM 787 O O . THR A 1 104 ? -8.756 4.013 -7.571 1.00 95.56 104 THR A O 1
ATOM 790 N N . GLY A 1 105 ? -9.261 5.641 -6.103 1.00 94.88 105 GLY A N 1
ATOM 791 C CA . GLY A 1 105 ? -10.404 4.972 -5.482 1.00 94.88 105 GLY A CA 1
ATOM 792 C C . GLY A 1 105 ? -10.039 3.913 -4.438 1.00 94.88 105 GLY A C 1
ATOM 793 O O . GLY A 1 105 ? -10.946 3.359 -3.823 1.00 94.88 105 GLY A O 1
ATOM 794 N N . GLN A 1 106 ? -8.750 3.636 -4.217 1.00 96.88 106 GLN A N 1
ATOM 795 C CA . GLN A 1 106 ? -8.294 2.798 -3.108 1.00 96.88 106 GLN A CA 1
ATOM 796 C C . GLN A 1 106 ? -8.068 3.636 -1.840 1.00 96.88 106 GLN A C 1
ATOM 798 O O . GLN A 1 106 ? -8.128 4.872 -1.857 1.00 96.88 106 GLN A O 1
ATOM 803 N N . HIS A 1 107 ? -7.782 2.957 -0.731 1.00 97.94 107 HIS A N 1
ATOM 804 C CA . HIS A 1 107 ? -7.496 3.571 0.563 1.00 97.94 107 HIS A CA 1
ATOM 805 C C . HIS 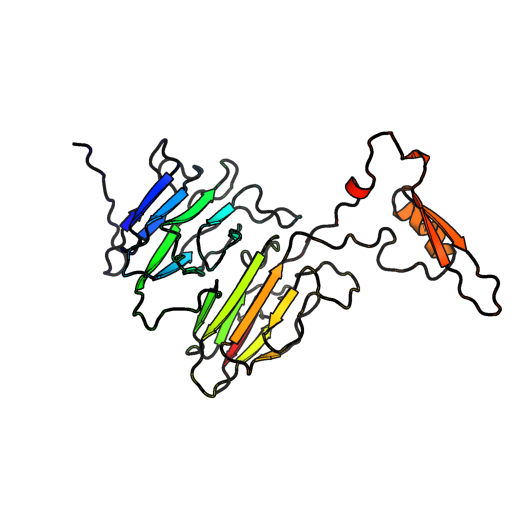A 1 107 ? -6.455 2.773 1.349 1.00 97.94 107 HIS A C 1
ATOM 807 O O . HIS A 1 107 ? -6.177 1.620 1.024 1.00 97.94 107 HIS A O 1
ATOM 813 N N . MET A 1 108 ? -5.893 3.397 2.384 1.00 98.50 108 MET A N 1
ATOM 814 C CA . MET A 1 108 ? -4.969 2.792 3.346 1.00 98.50 108 MET A CA 1
ATOM 815 C C . MET A 1 108 ? -5.305 3.237 4.773 1.00 98.50 108 MET A C 1
ATOM 817 O O . MET A 1 108 ? -5.707 4.379 4.989 1.00 98.50 108 MET A O 1
ATOM 821 N N . TYR A 1 109 ? -5.090 2.367 5.751 1.00 98.38 109 TYR A N 1
ATOM 822 C CA . TYR A 1 109 ? -5.127 2.672 7.178 1.00 98.38 109 TYR A CA 1
ATOM 823 C C . TYR A 1 109 ? -3.703 2.640 7.730 1.00 98.38 109 TYR A C 1
ATOM 825 O O . TYR A 1 109 ? -2.948 1.721 7.439 1.00 98.38 109 TYR A O 1
ATOM 833 N N . LEU A 1 110 ? -3.324 3.654 8.506 1.00 98.19 110 LEU A N 1
ATOM 834 C CA . LEU A 1 110 ? -1.982 3.802 9.066 1.00 98.19 110 LEU A CA 1
ATOM 835 C C . LEU A 1 110 ? -2.074 4.083 10.559 1.00 98.19 110 LEU A C 1
ATOM 837 O O . LEU A 1 110 ? -2.620 5.104 10.979 1.00 98.19 110 LEU A O 1
ATOM 841 N N . THR A 1 111 ? -1.531 3.185 11.369 1.00 97.12 111 THR A N 1
ATOM 842 C CA . THR A 1 111 ? -1.553 3.305 12.831 1.00 97.12 111 THR A CA 1
ATOM 843 C C . THR A 1 111 ? -0.287 3.994 13.331 1.00 97.12 111 THR A C 1
ATOM 845 O O . THR A 1 111 ? 0.819 3.663 12.890 1.00 97.12 111 THR A O 1
ATOM 848 N N . PHE A 1 112 ? -0.426 4.949 14.251 1.00 95.56 112 PHE A N 1
ATOM 849 C CA . PHE A 1 112 ? 0.726 5.569 14.906 1.00 95.56 112 PHE A CA 1
ATOM 850 C C . PHE A 1 112 ? 1.366 4.597 15.903 1.00 95.56 112 PHE A C 1
ATOM 852 O O . PHE A 1 112 ? 0.669 3.969 16.697 1.00 95.56 112 PHE A O 1
ATOM 859 N N . GLY A 1 113 ? 2.697 4.523 15.912 1.00 88.31 113 GLY A N 1
ATOM 860 C CA . GLY A 1 113 ? 3.435 3.795 16.948 1.00 88.31 113 GLY A CA 1
ATOM 861 C C . GLY A 1 113 ? 3.382 4.489 18.302 1.00 88.31 113 GLY A C 1
ATOM 862 O O . GLY A 1 113 ? 3.138 5.693 18.387 1.00 88.31 113 GLY A O 1
ATOM 863 N N . GLU A 1 114 ? 3.628 3.744 19.379 1.00 83.62 114 GLU A N 1
ATOM 864 C CA . GLU A 1 114 ? 3.745 4.317 20.727 1.00 83.62 114 GLU A CA 1
ATOM 865 C C . GLU A 1 114 ? 4.908 5.311 20.814 1.00 83.62 114 GLU A C 1
ATOM 867 O O . GLU A 1 114 ? 4.754 6.382 21.394 1.00 83.62 114 GLU A O 1
ATOM 872 N N . THR A 1 115 ? 6.027 4.980 20.167 1.00 80.62 115 THR A N 1
ATOM 873 C CA . THR A 1 115 ? 7.275 5.757 20.146 1.00 80.62 115 THR A CA 1
ATOM 874 C C . THR A 1 115 ? 7.449 6.612 18.887 1.00 80.62 115 THR A C 1
ATOM 876 O O . THR A 1 115 ? 8.409 7.375 18.794 1.00 80.62 115 THR A O 1
ATOM 879 N N . CYS A 1 116 ? 6.547 6.493 17.908 1.00 78.94 116 CYS A N 1
ATOM 880 C CA . CYS A 1 116 ? 6.608 7.244 16.656 1.00 78.94 116 CYS A CA 1
ATOM 881 C C . CYS A 1 116 ? 5.704 8.477 16.729 1.00 78.94 116 CYS A C 1
ATOM 883 O O . CYS A 1 116 ? 4.478 8.371 16.663 1.00 78.94 116 CYS A O 1
ATOM 885 N N . ASP A 1 117 ? 6.317 9.656 16.790 1.00 87.88 117 ASP A N 1
ATOM 886 C CA . ASP A 1 117 ? 5.592 10.933 16.852 1.00 87.88 117 ASP A CA 1
ATOM 887 C C . ASP A 1 117 ? 5.105 11.426 15.483 1.00 87.88 117 ASP A C 1
ATOM 889 O O . ASP A 1 117 ? 4.352 12.401 15.397 1.00 87.88 117 ASP A O 1
ATOM 893 N N . THR A 1 118 ? 5.537 10.782 14.397 1.00 94.94 118 THR A N 1
ATOM 894 C CA . THR A 1 118 ? 5.202 11.193 13.032 1.00 94.94 118 THR A CA 1
ATOM 895 C C . THR A 1 118 ? 5.055 10.014 12.087 1.00 94.94 118 THR A C 1
ATOM 897 O O . THR A 1 118 ? 5.922 9.146 12.081 1.00 94.94 118 THR A O 1
ATOM 900 N N . ILE A 1 119 ? 4.042 10.059 11.221 1.00 97.81 119 ILE A N 1
ATOM 901 C CA . ILE A 1 119 ? 3.950 9.223 10.015 1.00 97.81 119 ILE A CA 1
ATOM 902 C C . ILE A 1 119 ? 4.463 10.046 8.830 1.00 97.81 119 ILE A C 1
ATOM 904 O O . ILE A 1 119 ? 4.111 11.222 8.693 1.00 97.81 119 ILE A O 1
ATOM 908 N N . GLU A 1 120 ? 5.291 9.446 7.976 1.00 97.75 120 GLU A N 1
ATOM 909 C CA . GLU A 1 120 ? 5.814 10.106 6.776 1.00 97.75 120 GLU A CA 1
ATOM 910 C C . GLU A 1 120 ? 5.092 9.602 5.529 1.00 97.75 120 GLU A C 1
ATOM 912 O O . GLU A 1 120 ? 5.057 8.400 5.276 1.00 97.75 120 GLU A O 1
ATOM 917 N N . ILE A 1 121 ? 4.562 10.524 4.724 1.00 98.38 121 ILE A N 1
ATOM 918 C CA . ILE A 1 121 ? 3.944 10.229 3.425 1.00 98.38 121 ILE A CA 1
ATOM 919 C C . ILE A 1 121 ? 4.715 11.011 2.366 1.00 98.38 121 ILE A C 1
ATOM 921 O O . ILE A 1 121 ? 4.731 12.240 2.390 1.00 98.38 121 ILE A O 1
ATOM 925 N N . THR A 1 122 ? 5.373 10.313 1.444 1.00 97.81 122 THR A N 1
ATOM 926 C CA . THR A 1 122 ? 6.258 10.923 0.444 1.00 97.81 122 THR A CA 1
ATOM 927 C C . THR A 1 122 ? 5.868 10.501 -0.968 1.00 97.81 122 THR A C 1
ATOM 929 O O . THR A 1 122 ? 6.332 9.467 -1.448 1.00 97.81 122 THR A O 1
ATOM 932 N N . PRO A 1 123 ? 5.048 11.298 -1.668 1.00 95.62 123 PRO A N 1
ATOM 933 C CA . PRO A 1 123 ? 4.902 11.197 -3.111 1.00 95.62 123 PRO A CA 1
ATOM 934 C C . PRO A 1 123 ? 6.147 11.764 -3.809 1.00 95.62 123 PRO A C 1
ATOM 936 O O . PRO A 1 123 ? 6.567 12.902 -3.561 1.00 95.62 123 PRO A O 1
ATOM 939 N N . LYS A 1 124 ? 6.731 10.973 -4.706 1.00 92.69 124 LYS A N 1
ATOM 940 C CA . LYS A 1 124 ? 7.825 11.343 -5.604 1.00 92.69 124 LYS A CA 1
ATOM 941 C C . LYS A 1 124 ? 7.360 11.110 -7.036 1.00 92.69 124 LYS A C 1
ATOM 943 O O . LYS A 1 124 ? 7.137 9.967 -7.421 1.00 92.69 124 LYS A O 1
ATOM 948 N N . LEU A 1 125 ? 7.254 12.187 -7.806 1.00 91.25 125 LEU A N 1
ATOM 949 C CA . LEU A 1 125 ? 6.962 12.139 -9.236 1.00 91.25 125 LEU A CA 1
ATOM 950 C C . LEU A 1 125 ? 8.198 12.622 -10.009 1.00 91.25 125 LEU A C 1
ATOM 952 O O . LEU A 1 125 ? 8.816 13.615 -9.630 1.00 91.25 125 LEU A O 1
ATOM 956 N N . SER A 1 126 ? 8.578 11.920 -11.068 1.00 87.69 126 SER A N 1
ATOM 957 C CA . SER A 1 126 ? 9.654 12.293 -11.981 1.00 87.69 126 SER A CA 1
ATOM 958 C C . SER A 1 126 ? 9.205 13.428 -12.907 1.00 87.69 126 SER A C 1
ATOM 960 O O . SER A 1 126 ? 8.083 13.377 -13.403 1.00 87.69 126 SER A O 1
ATOM 962 N N . PRO A 1 127 ? 10.071 14.397 -13.263 1.00 84.81 127 PRO A N 1
ATOM 963 C CA . PRO A 1 127 ? 9.781 15.391 -14.304 1.00 84.81 127 PRO A CA 1
ATOM 964 C C . PRO A 1 127 ? 9.437 14.796 -15.677 1.00 84.81 127 PRO A C 1
ATOM 966 O O . PRO A 1 127 ? 8.863 15.480 -16.519 1.00 84.81 127 PRO A O 1
ATOM 969 N N . THR A 1 128 ? 9.816 13.540 -15.920 1.00 82.56 128 THR A N 1
ATOM 970 C CA . THR A 1 128 ? 9.478 12.793 -17.140 1.00 82.56 128 THR A CA 1
ATOM 971 C C . THR A 1 128 ? 8.176 12.004 -17.014 1.00 82.56 128 THR A C 1
ATOM 973 O O . THR A 1 128 ? 7.781 11.347 -17.975 1.00 82.56 128 THR A O 1
ATOM 976 N N . SER A 1 129 ? 7.528 12.027 -15.845 1.00 80.88 129 SER A N 1
ATOM 977 C CA . SER A 1 129 ? 6.255 11.351 -15.631 1.00 80.88 129 SER A CA 1
ATOM 978 C C . SER A 1 129 ? 5.173 12.001 -16.491 1.00 80.88 129 SER A C 1
ATOM 980 O O . SER A 1 129 ? 5.036 13.231 -16.477 1.00 80.88 129 SER A O 1
ATOM 982 N N . PRO A 1 130 ? 4.357 11.209 -17.209 1.00 80.62 130 PRO A N 1
ATOM 983 C CA . PRO A 1 130 ? 3.196 11.741 -17.914 1.00 80.62 130 PRO A CA 1
ATOM 984 C C . PRO A 1 130 ? 2.116 12.240 -16.940 1.00 80.62 130 PRO A C 1
ATOM 986 O O . PRO A 1 130 ? 1.173 12.913 -17.359 1.00 80.62 130 PRO A O 1
ATOM 989 N N . PHE A 1 131 ? 2.247 11.936 -15.646 1.00 82.19 131 PHE A N 1
ATOM 990 C CA . PHE A 1 131 ? 1.342 12.370 -14.597 1.00 82.19 131 PHE A CA 1
ATOM 991 C C . PHE A 1 131 ? 1.966 13.524 -13.810 1.00 82.19 131 PHE A C 1
ATOM 993 O O . PHE A 1 131 ? 3.114 13.468 -13.378 1.00 82.19 131 PHE A O 1
ATOM 1000 N N . GLY A 1 132 ? 1.207 14.608 -13.651 1.00 71.62 132 GLY A N 1
ATOM 1001 C CA . GLY A 1 132 ? 1.661 15.787 -12.912 1.00 71.62 132 GLY A CA 1
ATOM 1002 C C . GLY A 1 132 ? 1.069 15.856 -11.510 1.00 71.62 132 GLY A C 1
ATOM 1003 O O . GLY A 1 132 ? 1.785 16.034 -10.536 1.00 71.62 132 GLY A O 1
ATOM 1004 N N . ALA A 1 133 ? -0.248 15.727 -11.380 1.00 86.94 133 ALA A N 1
ATOM 1005 C CA . ALA A 1 133 ? -0.934 16.069 -10.141 1.00 86.94 133 ALA A CA 1
ATOM 1006 C C . ALA A 1 133 ? -1.446 14.845 -9.378 1.00 86.94 133 ALA A C 1
ATOM 1008 O O . ALA A 1 133 ? -1.918 13.875 -9.970 1.00 86.94 133 ALA A O 1
ATOM 1009 N N . TYR A 1 134 ? -1.427 14.948 -8.051 1.00 93.56 134 TYR A N 1
ATOM 1010 C CA . TYR A 1 134 ? -2.040 13.980 -7.147 1.00 93.56 134 TYR A CA 1
ATOM 1011 C C . TYR A 1 134 ? -2.824 14.683 -6.036 1.00 93.56 134 TYR A C 1
ATOM 1013 O O . TYR A 1 134 ? -2.539 15.827 -5.665 1.00 93.56 134 TYR A O 1
ATOM 1021 N N . SER A 1 135 ? -3.794 13.967 -5.476 1.00 94.44 135 SER A N 1
ATOM 1022 C CA . SER A 1 135 ? -4.540 14.341 -4.282 1.00 94.44 135 SER A CA 1
ATOM 1023 C C . SER A 1 135 ? -4.763 13.109 -3.409 1.00 94.44 135 SER A C 1
ATOM 1025 O O . SER A 1 135 ? -5.284 12.092 -3.867 1.00 94.44 135 SER A O 1
ATOM 1027 N N . ILE A 1 136 ? -4.363 13.226 -2.145 1.00 97.44 136 ILE A N 1
ATOM 1028 C CA . ILE A 1 136 ? -4.531 12.214 -1.102 1.00 97.44 136 ILE A CA 1
ATOM 1029 C C . ILE A 1 136 ? -5.350 12.857 0.016 1.00 97.44 136 ILE A C 1
ATOM 1031 O O . ILE A 1 136 ? -4.943 13.871 0.580 1.00 97.44 136 ILE A O 1
ATOM 1035 N N . SER A 1 137 ? -6.504 12.286 0.347 1.00 97.81 137 SER A N 1
ATOM 1036 C CA . SER A 1 137 ? -7.344 12.750 1.452 1.00 97.81 137 SER A CA 1
ATOM 1037 C C . SER A 1 137 ? -6.966 11.997 2.722 1.00 97.81 137 SER A C 1
ATOM 1039 O O . SER A 1 137 ? -7.223 10.805 2.831 1.00 97.81 137 SER A O 1
ATOM 1041 N N . MET A 1 138 ? -6.407 12.698 3.701 1.00 97.38 138 MET A N 1
ATOM 1042 C CA . MET A 1 138 ? -6.102 12.167 5.025 1.00 97.38 138 MET A CA 1
ATOM 1043 C C . MET A 1 138 ? -7.248 12.469 5.994 1.00 97.38 138 MET A C 1
ATOM 1045 O O . MET A 1 138 ? -7.569 13.633 6.248 1.00 97.38 138 MET A O 1
ATOM 1049 N N . THR A 1 139 ? -7.819 11.422 6.581 1.00 97.31 139 THR A N 1
ATOM 1050 C CA . THR A 1 139 ? -8.862 11.498 7.607 1.00 97.31 139 THR A CA 1
ATOM 1051 C C . THR A 1 139 ? -8.335 10.899 8.914 1.00 97.31 139 THR A C 1
ATOM 1053 O O . THR A 1 139 ? -7.997 9.715 8.941 1.00 97.31 139 THR A O 1
ATOM 1056 N N . PRO A 1 140 ? -8.238 11.678 10.000 1.00 96.62 140 PRO A N 1
ATOM 1057 C CA . PRO A 1 140 ? -7.771 11.158 11.276 1.00 96.62 140 PRO A CA 1
ATOM 1058 C C . PRO A 1 140 ? -8.863 10.384 12.012 1.00 96.62 140 PRO A C 1
ATOM 1060 O O . PRO A 1 140 ? -10.030 10.772 11.998 1.00 96.62 140 PRO A O 1
ATOM 1063 N N . ILE A 1 141 ? -8.472 9.296 12.672 1.00 96.75 141 ILE A N 1
ATOM 1064 C CA . ILE A 1 141 ? -9.361 8.398 13.409 1.00 96.75 141 ILE A CA 1
ATOM 1065 C C . ILE A 1 141 ? -9.031 8.492 14.905 1.00 96.75 141 ILE A C 1
ATOM 1067 O O . ILE A 1 141 ? -7.924 8.120 15.327 1.00 96.75 141 ILE A O 1
ATOM 1071 N N . PRO A 1 142 ? -9.974 8.993 15.726 1.00 96.19 142 PRO A N 1
ATOM 1072 C CA . PRO A 1 142 ? -9.795 9.075 17.167 1.00 96.19 142 PRO A CA 1
ATOM 1073 C C . PRO A 1 142 ? -9.563 7.712 17.821 1.00 96.19 142 PRO A C 1
ATOM 1075 O O . PRO A 1 142 ? -10.148 6.711 17.417 1.00 96.19 142 PRO A O 1
ATOM 1078 N N . CYS A 1 143 ? -8.783 7.690 18.900 1.00 94.50 143 CYS A N 1
ATOM 1079 C CA . CYS A 1 143 ? -8.499 6.476 19.674 1.00 94.50 143 CYS A CA 1
ATOM 1080 C C . CYS A 1 143 ? -9.738 5.818 20.306 1.00 94.50 143 CYS A C 1
ATOM 1082 O O . CYS A 1 143 ? -9.701 4.647 20.662 1.00 94.50 143 CYS A O 1
ATOM 1084 N N . SER A 1 144 ? -10.830 6.563 20.474 1.00 94.75 144 SER A N 1
ATOM 1085 C CA . SER A 1 144 ? -12.110 6.056 20.981 1.00 94.75 144 SER A CA 1
ATOM 1086 C C . SER A 1 144 ? -13.119 5.746 19.872 1.00 94.75 144 SER A C 1
ATOM 1088 O O . SER A 1 144 ? -14.280 5.470 20.174 1.00 94.75 144 SER A O 1
ATOM 1090 N N . SER A 1 145 ? -12.722 5.857 18.600 1.00 94.25 145 SER A N 1
ATOM 1091 C CA . SER A 1 145 ? -13.637 5.672 17.478 1.00 94.25 145 SER A CA 1
ATOM 1092 C C . SER A 1 145 ? -14.004 4.195 17.297 1.00 94.25 145 SER A C 1
ATOM 1094 O O . SER A 1 145 ? -13.104 3.352 17.305 1.00 94.25 145 SER A O 1
ATOM 1096 N N . PRO A 1 146 ? -15.287 3.861 17.057 1.00 90.50 146 PRO A N 1
ATOM 1097 C CA . PRO A 1 146 ? -15.669 2.521 16.612 1.00 90.50 146 PRO A CA 1
ATOM 1098 C C . PRO A 1 146 ? -15.121 2.190 15.213 1.00 90.50 146 PRO A C 1
ATOM 1100 O O . PRO A 1 146 ? -15.053 1.021 14.855 1.00 90.50 146 PRO A O 1
ATOM 1103 N N . ASP A 1 147 ? -14.693 3.200 14.447 1.00 90.44 147 ASP A N 1
ATOM 1104 C CA . ASP A 1 147 ? -14.115 3.037 13.107 1.00 90.44 147 ASP A CA 1
ATOM 1105 C C . ASP A 1 147 ? -12.634 2.620 13.130 1.00 90.44 147 ASP A C 1
ATOM 1107 O O . ASP A 1 147 ? -11.986 2.579 12.081 1.00 90.44 147 ASP A O 1
ATOM 1111 N N . LEU A 1 148 ? -12.069 2.359 14.315 1.00 93.81 148 LEU A N 1
ATOM 1112 C CA . LEU A 1 148 ? -10.712 1.841 14.433 1.00 93.81 148 LEU A CA 1
ATOM 1113 C C . LEU A 1 148 ? -10.596 0.471 13.769 1.00 93.81 148 LEU A C 1
ATOM 1115 O O . LEU A 1 148 ? -11.393 -0.443 13.984 1.00 93.81 148 LEU A O 1
ATOM 1119 N N . VAL A 1 149 ? -9.537 0.329 12.987 1.00 94.69 149 VAL A N 1
ATOM 1120 C CA . VAL A 1 149 ? -9.189 -0.909 12.301 1.00 94.69 149 VAL A CA 1
ATOM 1121 C C . VAL A 1 149 ? -7.980 -1.539 13.002 1.00 94.69 149 VAL A C 1
ATOM 1123 O O . VAL A 1 149 ? -7.103 -0.792 13.450 1.00 94.69 149 VAL A O 1
ATOM 1126 N N . PRO A 1 150 ? -7.886 -2.883 13.103 1.00 95.06 150 PRO A N 1
ATOM 1127 C CA . PRO A 1 150 ? -6.691 -3.538 13.627 1.00 95.06 150 PRO A CA 1
ATOM 1128 C C . PRO A 1 150 ? -5.414 -3.034 12.947 1.00 95.06 150 PRO A C 1
ATOM 1130 O O . PRO A 1 150 ? -5.378 -2.832 11.735 1.00 95.06 150 PRO A O 1
ATOM 1133 N N . SER A 1 151 ? -4.350 -2.842 13.726 1.00 95.31 151 SER A N 1
ATOM 1134 C CA . SER A 1 151 ? -3.146 -2.145 13.260 1.00 95.31 151 SER A CA 1
ATOM 1135 C C . SER A 1 151 ? -2.407 -2.843 12.119 1.00 95.31 151 SER A C 1
ATOM 1137 O O . SER A 1 151 ? -1.681 -2.163 11.407 1.00 95.31 151 SER A O 1
ATOM 1139 N N . HIS A 1 152 ? -2.601 -4.149 11.919 1.00 95.00 152 HIS A N 1
ATOM 1140 C CA . HIS A 1 152 ? -1.997 -4.927 10.829 1.00 95.00 152 HIS A CA 1
ATOM 1141 C C . HIS A 1 152 ? -2.744 -4.804 9.488 1.00 95.00 152 HIS A C 1
ATOM 1143 O O . HIS A 1 152 ? -2.243 -5.259 8.463 1.00 95.00 152 HIS A O 1
ATOM 1149 N N . CYS A 1 153 ? -3.942 -4.216 9.471 1.00 96.88 153 CYS A N 1
ATOM 1150 C CA . CYS A 1 153 ? -4.741 -4.057 8.261 1.00 96.88 153 CYS A CA 1
ATOM 1151 C C . CYS A 1 153 ? -4.320 -2.790 7.509 1.00 96.88 153 CYS A C 1
ATOM 1153 O O . CYS A 1 153 ? -4.649 -1.682 7.937 1.00 96.88 153 CYS A O 1
ATOM 1155 N N . LEU A 1 154 ? -3.661 -2.936 6.358 1.00 98.19 154 LEU A N 1
ATOM 1156 C CA . LEU A 1 154 ? -3.391 -1.792 5.485 1.00 98.19 154 LEU A CA 1
ATOM 1157 C C . LEU A 1 154 ? -4.665 -1.344 4.770 1.00 98.19 154 LEU A C 1
ATOM 1159 O O . LEU A 1 154 ? -4.905 -0.150 4.637 1.00 98.19 154 LEU A O 1
ATOM 1163 N N . GLN A 1 155 ? -5.511 -2.280 4.343 1.00 97.50 155 GLN A N 1
ATOM 1164 C CA . GLN A 1 155 ? -6.826 -1.972 3.783 1.00 97.50 155 GLN A CA 1
ATOM 1165 C C . GLN A 1 155 ? -7.907 -2.614 4.639 1.00 97.50 155 GLN A C 1
ATOM 1167 O O . GLN A 1 155 ? -7.750 -3.731 5.126 1.00 97.50 155 GLN A O 1
ATOM 1172 N N . ASN A 1 156 ? -9.023 -1.913 4.806 1.00 95.62 156 ASN A N 1
ATOM 1173 C CA . ASN A 1 156 ? -10.181 -2.447 5.506 1.00 95.62 156 ASN A CA 1
ATOM 1174 C C . ASN A 1 156 ? -11.464 -2.177 4.735 1.00 95.62 156 ASN A C 1
ATOM 1176 O O . ASN A 1 156 ? -11.706 -1.053 4.296 1.00 95.62 156 ASN A O 1
ATOM 1180 N N . TYR A 1 157 ? -12.285 -3.206 4.610 1.00 93.19 157 TYR A N 1
ATOM 1181 C CA . TYR A 1 157 ? -13.580 -3.166 3.959 1.00 93.19 157 TYR A CA 1
ATOM 1182 C C . TYR A 1 157 ? -14.665 -3.570 4.950 1.00 93.19 157 TYR A C 1
ATOM 1184 O O . TYR A 1 157 ? -14.428 -4.350 5.869 1.00 93.19 157 TYR A O 1
ATOM 1192 N N . ASN A 1 158 ? -15.866 -3.034 4.763 1.00 85.12 158 ASN A N 1
ATOM 1193 C CA . ASN A 1 158 ? -16.987 -3.305 5.648 1.00 85.12 158 ASN A CA 1
ATOM 1194 C C . ASN A 1 158 ? -17.944 -4.329 5.013 1.00 85.12 158 ASN A C 1
ATOM 1196 O O . ASN A 1 158 ? -18.535 -4.063 3.973 1.00 85.12 158 ASN A O 1
ATOM 1200 N N . ALA A 1 159 ? -18.151 -5.471 5.660 1.00 71.44 159 ALA A N 1
ATOM 1201 C CA . ALA A 1 159 ? -19.099 -6.513 5.262 1.00 71.44 159 ALA A CA 1
ATOM 1202 C C . ALA A 1 159 ? -20.567 -6.156 5.565 1.00 71.44 159 ALA A C 1
ATOM 1204 O O . ALA A 1 159 ? -21.467 -6.959 5.332 1.00 71.44 159 ALA A O 1
ATOM 1205 N N . SER A 1 160 ? -20.852 -4.958 6.088 1.00 68.81 160 SER A N 1
ATOM 1206 C CA . SER A 1 160 ? -22.195 -4.376 5.991 1.00 68.81 160 SER A CA 1
ATOM 1207 C C . SER A 1 160 ? -22.630 -4.252 4.526 1.00 68.81 160 SER A C 1
ATOM 1209 O O . SER A 1 160 ? -23.824 -4.321 4.239 1.00 68.81 160 SER A O 1
ATOM 1211 N N . TYR A 1 161 ? -21.682 -4.119 3.590 1.00 70.81 161 TYR A N 1
ATOM 1212 C CA . TYR A 1 161 ? -21.952 -4.345 2.174 1.00 70.81 161 TYR A CA 1
ATOM 1213 C C . TYR A 1 161 ? -22.086 -5.846 1.910 1.00 70.81 161 TYR A C 1
ATOM 1215 O O . TYR A 1 161 ? -21.223 -6.627 2.299 1.00 70.81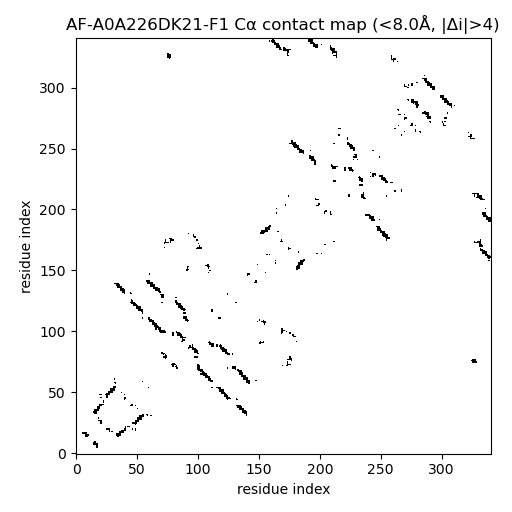 161 TYR A O 1
ATOM 1223 N N . THR A 1 162 ? -23.140 -6.252 1.198 1.00 81.81 162 THR A N 1
ATOM 1224 C CA . THR A 1 162 ? -23.347 -7.656 0.802 1.00 81.81 162 THR A CA 1
ATOM 1225 C C . THR A 1 162 ? -22.221 -8.190 -0.079 1.00 81.81 162 THR A C 1
ATOM 1227 O O . THR A 1 162 ? -22.016 -9.398 -0.141 1.00 81.81 162 THR A O 1
ATOM 1230 N N . THR A 1 163 ? -21.499 -7.300 -0.762 1.00 89.75 163 THR A N 1
ATOM 1231 C CA . THR A 1 163 ? -20.398 -7.624 -1.670 1.00 89.75 163 THR A CA 1
ATOM 1232 C C . THR A 1 163 ? -19.364 -6.500 -1.686 1.00 89.75 163 THR A C 1
ATOM 1234 O O . THR A 1 163 ? -19.732 -5.332 -1.550 1.00 89.75 163 THR A O 1
ATOM 1237 N N . GLY A 1 164 ? -18.099 -6.811 -1.961 1.00 91.38 164 GLY A N 1
ATOM 1238 C CA . GLY A 1 164 ? -17.073 -5.799 -2.227 1.00 91.38 164 GLY A CA 1
ATOM 1239 C C . GLY A 1 164 ? -15.900 -6.343 -3.032 1.00 91.38 164 GLY A C 1
ATOM 1240 O O . GLY A 1 164 ? -15.744 -7.553 -3.162 1.00 91.38 164 GLY A O 1
ATOM 1241 N N . VAL A 1 165 ? -15.085 -5.442 -3.585 1.00 93.69 165 VAL A N 1
ATOM 1242 C CA . VAL A 1 165 ? -13.937 -5.787 -4.437 1.00 93.69 165 VAL A CA 1
ATOM 1243 C C . VAL A 1 165 ? -12.634 -5.330 -3.789 1.00 93.69 165 VAL A C 1
ATOM 1245 O O . VAL A 1 165 ? -12.512 -4.185 -3.353 1.00 93.69 165 VAL A O 1
ATOM 1248 N N . VAL A 1 166 ? -11.663 -6.236 -3.769 1.00 95.19 166 VAL A N 1
ATOM 1249 C CA . VAL A 1 166 ? -10.291 -6.047 -3.306 1.00 95.19 166 VAL A CA 1
ATOM 1250 C C . VAL A 1 166 ? -9.361 -6.310 -4.482 1.00 95.19 166 VAL A C 1
ATOM 1252 O O . VAL A 1 166 ? -9.501 -7.314 -5.175 1.00 95.19 166 VAL A O 1
ATOM 1255 N N . ARG A 1 167 ? -8.398 -5.422 -4.710 1.00 95.00 167 ARG A N 1
ATOM 1256 C CA . ARG A 1 167 ? -7.414 -5.568 -5.785 1.00 95.00 167 ARG A CA 1
ATOM 1257 C C . ARG A 1 167 ? -6.043 -5.126 -5.312 1.00 95.00 167 ARG A C 1
ATOM 1259 O O . ARG A 1 167 ? -5.961 -4.267 -4.436 1.00 95.00 167 ARG A O 1
ATOM 1266 N N . SER A 1 168 ? -4.995 -5.667 -5.922 1.00 95.44 168 SER A N 1
ATOM 1267 C CA . SER A 1 168 ? -3.649 -5.146 -5.712 1.00 95.44 168 SER A CA 1
ATOM 1268 C C . SER A 1 168 ? -3.546 -3.693 -6.186 1.00 95.44 168 SER A C 1
ATOM 1270 O O . SER A 1 168 ? -4.320 -3.213 -7.029 1.00 95.44 168 SER A O 1
ATOM 1272 N N . PHE A 1 169 ? -2.575 -2.966 -5.641 1.00 96.00 169 PHE A N 1
ATOM 1273 C CA . PHE A 1 169 ? -2.255 -1.632 -6.131 1.00 96.00 169 PHE A CA 1
ATOM 1274 C C . PHE A 1 169 ? -1.868 -1.690 -7.614 1.00 96.00 169 PHE A C 1
ATOM 1276 O O . PHE A 1 169 ? -1.230 -2.640 -8.057 1.00 96.00 169 PHE A O 1
ATOM 1283 N N . ASP A 1 170 ? -2.333 -0.703 -8.385 1.00 94.44 170 ASP A N 1
ATOM 1284 C CA . ASP A 1 170 ? -2.159 -0.604 -9.843 1.00 94.44 170 ASP A CA 1
ATOM 1285 C C . ASP A 1 170 ? -2.751 -1.740 -10.707 1.00 94.44 170 ASP A C 1
ATOM 1287 O O . ASP A 1 170 ? -2.576 -1.750 -11.924 1.00 94.44 170 ASP A O 1
ATOM 1291 N N . TYR A 1 171 ? -3.525 -2.670 -10.136 1.00 93.44 171 TYR A N 1
ATOM 1292 C CA . TYR A 1 171 ? -4.272 -3.648 -10.938 1.00 93.44 171 TYR A CA 1
ATOM 1293 C C . TYR A 1 171 ? -5.196 -2.934 -11.949 1.00 93.44 171 TYR A C 1
ATOM 1295 O O . TYR A 1 171 ? -5.923 -2.017 -11.530 1.00 93.44 171 TYR A O 1
ATOM 1303 N N . PRO A 1 172 ? -5.255 -3.353 -13.235 1.00 91.44 172 PRO A N 1
ATOM 1304 C CA . PRO A 1 172 ? -4.717 -4.584 -13.840 1.00 91.44 172 PRO A CA 1
ATOM 1305 C C . PRO A 1 172 ? -3.433 -4.368 -14.669 1.00 91.44 172 PRO A C 1
ATOM 1307 O O . PRO A 1 172 ? -3.296 -4.964 -15.737 1.00 91.44 172 PRO A O 1
ATOM 1310 N N . ASN A 1 173 ? -2.548 -3.456 -14.253 1.00 90.19 173 ASN A N 1
ATOM 1311 C CA . ASN A 1 173 ? -1.312 -3.154 -14.979 1.00 90.19 173 ASN A CA 1
ATOM 1312 C C . ASN A 1 173 ? -0.207 -4.144 -14.606 1.00 90.19 173 ASN A C 1
ATOM 1314 O O . ASN A 1 173 ? -0.309 -5.310 -14.953 1.00 90.19 173 ASN A O 1
ATOM 1318 N N . GLN A 1 174 ? 0.842 -3.687 -13.931 1.00 89.06 174 GLN A N 1
ATOM 1319 C CA . GLN A 1 174 ? 1.994 -4.492 -13.550 1.00 89.06 174 GLN A CA 1
ATOM 1320 C C . GLN A 1 174 ? 1.944 -4.758 -12.045 1.00 89.06 174 GLN A C 1
ATOM 1322 O O . GLN A 1 174 ? 1.703 -3.840 -11.255 1.00 89.06 174 GLN A O 1
ATOM 1327 N N . GLN A 1 175 ? 2.158 -6.013 -11.651 1.00 90.75 175 GLN A N 1
ATOM 1328 C CA . GLN A 1 175 ? 2.403 -6.373 -10.259 1.00 90.75 175 GLN A CA 1
ATOM 1329 C C . GLN A 1 175 ? 3.605 -5.592 -9.719 1.00 90.75 175 GLN A C 1
ATOM 1331 O O . GLN A 1 175 ? 4.558 -5.351 -10.454 1.00 90.75 175 GLN A O 1
ATOM 1336 N N . GLN A 1 176 ? 3.529 -5.180 -8.455 1.00 92.31 176 GLN A N 1
ATOM 1337 C CA . GLN A 1 176 ? 4.585 -4.434 -7.778 1.00 92.31 176 GLN A CA 1
ATOM 1338 C C . GLN A 1 176 ? 5.321 -5.351 -6.804 1.00 92.31 176 GLN A C 1
ATOM 1340 O O . GLN A 1 176 ? 4.664 -6.109 -6.089 1.00 92.31 176 GLN A O 1
ATOM 1345 N N . ASN A 1 177 ? 6.638 -5.186 -6.718 1.00 89.62 177 ASN A N 1
ATOM 1346 C CA . ASN A 1 177 ? 7.496 -5.903 -5.777 1.00 89.62 177 ASN A CA 1
ATOM 1347 C C . ASN A 1 177 ? 7.392 -5.325 -4.365 1.00 89.62 177 ASN A C 1
ATOM 1349 O O . ASN A 1 177 ? 6.932 -4.190 -4.146 1.00 89.62 177 ASN A O 1
ATOM 1353 N N . SER A 1 178 ? 7.912 -6.084 -3.398 1.00 89.06 178 SER A N 1
ATOM 1354 C CA . SER A 1 178 ? 8.015 -5.677 -1.990 1.00 89.06 178 SER A CA 1
ATOM 1355 C C . SER A 1 178 ? 6.668 -5.245 -1.385 1.00 89.06 178 SER A C 1
ATOM 1357 O O . SER A 1 178 ? 6.593 -4.335 -0.553 1.00 89.06 178 SER A O 1
ATOM 1359 N N . GLN A 1 179 ? 5.576 -5.875 -1.819 1.00 93.38 179 GLN A N 1
ATOM 1360 C CA . GLN A 1 179 ? 4.233 -5.653 -1.303 1.00 93.38 179 GLN A CA 1
ATOM 1361 C C . GLN A 1 179 ? 3.904 -6.695 -0.242 1.00 93.38 179 GLN A C 1
ATOM 1363 O O . GLN A 1 179 ? 3.485 -7.809 -0.543 1.00 93.38 179 GLN A O 1
ATOM 1368 N N . LYS A 1 180 ? 4.007 -6.298 1.024 1.00 94.12 180 LYS A N 1
ATOM 1369 C CA . LYS A 1 180 ? 3.588 -7.125 2.154 1.00 94.12 180 LYS A CA 1
ATOM 1370 C C . LYS A 1 180 ? 2.545 -6.393 2.977 1.00 94.12 180 LYS A C 1
ATOM 1372 O O . LYS A 1 180 ? 2.854 -5.424 3.666 1.00 94.12 180 LYS A O 1
ATOM 1377 N N . TYR A 1 181 ? 1.292 -6.822 2.879 1.00 97.12 181 TYR A N 1
ATOM 1378 C CA . TYR A 1 181 ? 0.195 -6.171 3.588 1.00 97.12 181 TYR A CA 1
ATOM 1379 C C . TYR A 1 181 ? -0.989 -7.104 3.824 1.00 97.12 181 TYR A C 1
ATOM 1381 O O . TYR A 1 181 ? -1.149 -8.134 3.175 1.00 97.12 181 TYR A O 1
ATOM 1389 N N . THR A 1 182 ? -1.849 -6.719 4.768 1.00 97.69 182 THR A N 1
ATOM 1390 C CA . THR A 1 182 ? -3.098 -7.435 5.047 1.00 97.69 182 THR A CA 1
ATOM 1391 C C . THR A 1 182 ? -4.294 -6.581 4.656 1.00 97.69 182 THR A C 1
ATOM 1393 O O . THR A 1 182 ? -4.377 -5.399 5.008 1.00 97.69 182 THR A O 1
ATOM 1396 N N . VAL A 1 183 ? -5.244 -7.198 3.961 1.00 97.69 183 VAL A N 1
ATOM 1397 C CA . VAL A 1 183 ? -6.585 -6.666 3.737 1.00 97.69 183 VAL A CA 1
ATOM 1398 C C . VAL A 1 183 ? -7.542 -7.314 4.725 1.00 97.69 183 VAL A C 1
ATOM 1400 O O . VAL A 1 183 ? -7.612 -8.536 4.839 1.00 97.69 183 VAL A O 1
ATOM 1403 N N . CYS A 1 184 ? -8.310 -6.485 5.414 1.00 95.94 184 CYS A N 1
ATOM 1404 C CA . CYS A 1 184 ? -9.298 -6.912 6.388 1.00 95.94 184 CYS A CA 1
ATOM 1405 C C . CYS A 1 184 ? -10.708 -6.658 5.863 1.00 95.94 184 CYS A C 1
ATOM 1407 O O . CYS A 1 184 ? -10.985 -5.625 5.252 1.00 95.94 184 CYS A O 1
ATOM 1409 N N . VAL A 1 185 ? -11.615 -7.595 6.120 1.00 93.69 185 VAL A N 1
ATOM 1410 C CA . VAL A 1 185 ? -13.048 -7.417 5.887 1.00 93.69 185 VAL A CA 1
ATOM 1411 C C . VAL A 1 185 ? -13.756 -7.560 7.233 1.00 93.69 185 VAL A C 1
ATOM 1413 O O . VAL A 1 185 ? -13.867 -8.652 7.793 1.00 93.69 185 VAL A O 1
ATOM 1416 N N . GLN A 1 186 ? -14.188 -6.432 7.792 1.00 87.88 186 GLN A N 1
ATOM 1417 C CA . GLN A 1 186 ? -14.926 -6.376 9.054 1.00 87.88 186 GLN A CA 1
ATOM 1418 C C . GLN A 1 186 ? -16.351 -6.864 8.840 1.00 87.88 186 GLN A C 1
ATOM 1420 O O . GLN A 1 186 ? -17.040 -6.347 7.974 1.00 87.88 186 GLN A O 1
ATOM 1425 N N . SER A 1 187 ? -16.823 -7.810 9.647 1.00 79.69 187 SER A N 1
ATOM 1426 C CA . SER A 1 187 ? -18.187 -8.326 9.550 1.00 79.69 187 SER A CA 1
ATOM 1427 C C . SER A 1 187 ? -18.843 -8.456 10.908 1.00 79.69 187 SER A C 1
ATOM 1429 O O . SER A 1 187 ? -18.177 -8.741 11.898 1.00 79.69 187 SER A O 1
ATOM 1431 N N . GLU A 1 188 ? -20.168 -8.331 10.915 1.00 72.56 188 GLU A N 1
ATOM 1432 C CA . GLU A 1 188 ? -21.011 -8.666 12.061 1.00 72.56 188 GLU A CA 1
ATOM 1433 C C . GLU A 1 188 ? -20.880 -10.151 12.435 1.00 72.56 188 GLU A C 1
ATOM 1435 O O . GLU A 1 188 ? -20.514 -10.997 11.603 1.00 72.56 188 GLU A O 1
ATOM 1440 N N . ASP A 1 189 ? -21.188 -10.469 13.693 1.00 69.00 189 ASP A N 1
ATOM 1441 C CA . ASP A 1 189 ? -21.158 -11.825 14.239 1.00 69.00 189 ASP A CA 1
ATOM 1442 C C . ASP A 1 189 ? -22.063 -12.791 13.452 1.00 69.00 189 ASP A C 1
ATOM 1444 O O . ASP A 1 189 ? -23.078 -12.411 12.878 1.00 69.00 189 ASP A O 1
ATOM 1448 N N . GLY A 1 190 ? -21.657 -14.062 13.368 1.00 69.12 190 GLY A N 1
ATOM 1449 C CA . GLY A 1 190 ? -22.413 -15.122 12.678 1.00 69.12 190 GLY A CA 1
ATOM 1450 C C . GLY A 1 190 ? -22.329 -15.181 11.143 1.00 69.12 190 GLY A C 1
ATOM 1451 O O . GLY A 1 190 ? -22.590 -16.240 10.590 1.00 69.12 190 GLY A O 1
ATOM 1452 N N . LYS A 1 191 ? -21.921 -14.112 10.447 1.00 81.31 191 LYS A N 1
ATOM 1453 C CA . LYS A 1 191 ? -21.769 -14.126 8.972 1.00 81.31 191 LYS A CA 1
ATOM 1454 C C . LYS A 1 191 ? -20.459 -14.776 8.509 1.00 81.31 191 LYS A C 1
ATOM 1456 O O . LYS A 1 191 ? -19.476 -14.689 9.241 1.00 81.31 191 LYS A O 1
ATOM 1461 N N . GLU A 1 192 ? -20.441 -15.354 7.308 1.00 89.81 192 GLU A N 1
ATOM 1462 C CA . GLU A 1 192 ? -19.258 -15.851 6.573 1.00 89.81 192 GLU A CA 1
ATOM 1463 C C . GLU A 1 192 ? -19.066 -15.035 5.284 1.00 89.81 192 GLU A C 1
ATOM 1465 O O . GLU A 1 192 ? -20.017 -14.408 4.810 1.00 89.81 192 GLU A O 1
ATOM 1470 N N . ILE A 1 193 ? -17.870 -15.053 4.686 1.00 92.50 193 ILE A N 1
ATOM 1471 C CA . ILE A 1 193 ? -17.657 -14.466 3.351 1.00 92.50 193 ILE A CA 1
ATOM 1472 C C . ILE A 1 193 ? -17.100 -15.489 2.369 1.00 92.50 193 ILE A C 1
ATOM 1474 O O . ILE A 1 193 ? -16.351 -16.391 2.740 1.00 92.50 193 ILE A O 1
ATOM 1478 N N . ILE A 1 194 ? -17.456 -15.328 1.098 1.00 93.88 194 ILE A N 1
ATOM 1479 C CA . ILE A 1 194 ? -16.927 -16.129 -0.004 1.00 93.88 194 ILE A CA 1
ATOM 1480 C C . ILE A 1 194 ? -16.110 -15.227 -0.918 1.00 93.88 194 ILE A C 1
ATOM 1482 O O . ILE A 1 194 ? -16.660 -14.308 -1.517 1.00 93.88 194 ILE A O 1
ATOM 1486 N N . TRP A 1 195 ? -14.827 -15.530 -1.067 1.00 94.75 195 TRP A N 1
ATOM 1487 C CA . TRP A 1 195 ? -13.938 -14.909 -2.040 1.00 94.75 195 TRP A CA 1
ATOM 1488 C C . TRP A 1 195 ? -14.080 -15.575 -3.399 1.00 94.75 195 TRP A C 1
ATOM 1490 O O . TRP A 1 195 ? -14.135 -16.803 -3.486 1.00 94.75 195 TRP A O 1
ATOM 1500 N N . LYS A 1 196 ? -14.100 -14.775 -4.460 1.00 93.88 196 LYS A N 1
ATOM 1501 C CA . LYS A 1 196 ? -14.136 -15.211 -5.856 1.00 93.88 196 LYS A CA 1
ATOM 1502 C C . LYS A 1 196 ? -13.229 -14.310 -6.691 1.00 93.88 196 LYS A C 1
ATOM 1504 O O . LYS A 1 196 ? -13.100 -13.133 -6.359 1.00 93.88 196 LYS A O 1
ATOM 1509 N N . PRO A 1 197 ? -12.636 -14.807 -7.783 1.00 93.50 197 PRO A N 1
ATOM 1510 C CA . PRO A 1 197 ? -11.977 -13.934 -8.744 1.00 93.50 197 PRO A CA 1
ATOM 1511 C C . PRO A 1 197 ? -12.963 -12.907 -9.321 1.00 93.50 197 PRO A C 1
ATOM 1513 O O . PRO A 1 197 ? -14.134 -13.232 -9.534 1.00 93.50 197 PRO A O 1
ATOM 1516 N N . CYS A 1 198 ? -12.497 -11.684 -9.575 1.00 92.75 198 CYS A N 1
ATOM 1517 C CA . CYS A 1 198 ? -13.310 -10.665 -10.240 1.00 92.75 198 CYS A CA 1
ATOM 1518 C C . CYS A 1 198 ? -13.736 -11.099 -11.647 1.00 92.75 198 CYS A C 1
ATOM 1520 O O . CYS A 1 198 ? -13.062 -11.872 -12.330 1.00 92.75 198 CYS A O 1
ATOM 1522 N N . THR A 1 199 ? -14.845 -10.530 -12.098 1.00 89.69 199 THR A N 1
ATOM 1523 C CA . THR A 1 199 ? -15.405 -10.701 -13.436 1.00 89.69 199 THR A CA 1
ATOM 1524 C C . THR A 1 199 ? -15.566 -9.347 -14.127 1.00 89.69 199 THR A C 1
ATOM 1526 O O . THR A 1 199 ? -15.389 -8.288 -13.522 1.00 89.69 199 THR A O 1
ATOM 1529 N N . SER A 1 200 ? -15.948 -9.365 -15.405 1.00 85.12 200 SER A N 1
ATOM 1530 C CA . SER A 1 200 ? -16.267 -8.139 -16.148 1.00 85.12 200 SER A CA 1
ATOM 1531 C C . SER A 1 200 ? -17.451 -7.364 -15.559 1.00 85.12 200 SER A C 1
ATOM 1533 O O . SER A 1 200 ? -17.506 -6.143 -15.701 1.00 85.12 200 SER A O 1
ATOM 1535 N N . GLU A 1 201 ? -18.364 -8.040 -14.854 1.00 86.75 201 GLU A N 1
ATOM 1536 C CA . GLU A 1 201 ? -19.484 -7.407 -14.144 1.00 86.75 201 GLU A CA 1
ATOM 1537 C C . GLU A 1 201 ? -19.010 -6.536 -12.974 1.00 86.75 201 GLU A C 1
ATOM 1539 O O . GLU A 1 201 ? -19.669 -5.558 -12.627 1.00 86.75 201 GLU A O 1
ATOM 1544 N N . ASP A 1 202 ? -17.837 -6.837 -12.411 1.00 85.69 202 ASP A N 1
ATOM 1545 C CA . ASP A 1 202 ? -17.246 -6.093 -11.297 1.00 85.69 202 ASP A CA 1
ATOM 1546 C C . ASP A 1 202 ? -16.489 -4.829 -11.769 1.00 85.69 202 ASP A C 1
ATOM 1548 O O . ASP A 1 202 ? -15.919 -4.104 -10.953 1.00 85.69 202 ASP A O 1
ATOM 1552 N N . GLY A 1 203 ? -16.495 -4.540 -13.080 1.00 81.88 203 GLY A N 1
ATOM 1553 C CA . GLY A 1 203 ? -15.909 -3.333 -13.675 1.00 81.88 203 GLY A CA 1
ATOM 1554 C C . GLY A 1 203 ? -14.428 -3.441 -14.054 1.00 81.88 203 GLY A C 1
ATOM 1555 O O . GLY A 1 203 ? -13.809 -2.426 -14.373 1.00 81.88 203 GLY A O 1
ATOM 1556 N N . TYR A 1 204 ? -13.861 -4.649 -14.044 1.00 77.12 204 TYR A N 1
ATOM 1557 C CA . TYR A 1 204 ? -12.451 -4.910 -14.351 1.00 77.12 204 TYR A CA 1
ATOM 1558 C C . TYR A 1 204 ? -12.311 -5.709 -15.661 1.00 77.12 204 TYR A C 1
ATOM 1560 O O . TYR A 1 204 ? -13.235 -6.438 -16.029 1.00 77.12 204 TYR A O 1
ATOM 1568 N N . PRO A 1 205 ? -11.222 -5.527 -16.439 1.00 61.41 205 PRO A N 1
ATOM 1569 C CA . PRO A 1 205 ? -11.141 -6.047 -17.804 1.00 61.41 205 PRO A CA 1
ATOM 1570 C C . PRO A 1 205 ? -11.239 -7.572 -17.866 1.00 61.41 205 PRO A C 1
ATOM 1572 O O . PRO A 1 205 ? -10.926 -8.279 -16.916 1.00 61.41 205 PRO A O 1
ATOM 1575 N N . SER A 1 206 ? -11.601 -8.081 -19.045 1.00 54.62 206 SER A N 1
ATOM 1576 C CA . SER A 1 206 ? -11.763 -9.506 -19.370 1.00 54.62 206 SER A CA 1
ATOM 1577 C C . SER A 1 206 ? -10.462 -10.336 -19.364 1.00 54.62 206 SER A C 1
ATOM 1579 O O . SER A 1 206 ? -10.419 -11.395 -19.989 1.00 54.62 206 SER A O 1
ATOM 1581 N N . GLY A 1 207 ? -9.389 -9.830 -18.749 1.00 64.81 207 GLY A N 1
ATOM 1582 C CA . GLY A 1 207 ? -8.125 -10.543 -18.560 1.00 64.81 207 GLY A CA 1
ATOM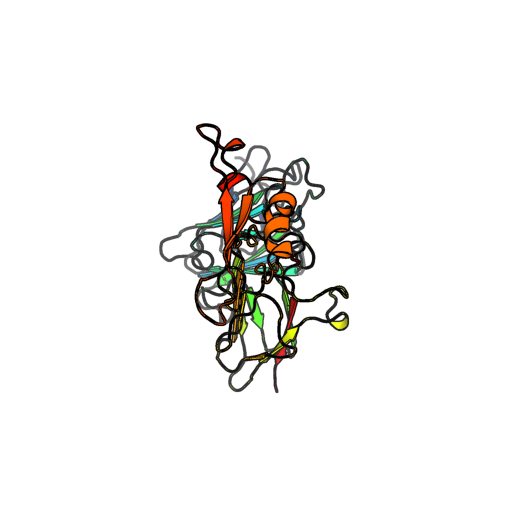 1583 C C . GLY A 1 207 ? -8.194 -11.528 -17.391 1.00 64.81 207 GLY A C 1
ATOM 1584 O O . GLY A 1 207 ? -9.247 -11.706 -16.781 1.00 64.81 207 GLY A O 1
ATOM 1585 N N . SER A 1 208 ? -7.071 -12.177 -17.066 1.00 77.25 208 SER A N 1
ATOM 1586 C CA . SER A 1 208 ? -7.021 -13.018 -15.867 1.00 77.25 208 SER A CA 1
ATOM 1587 C C . SER A 1 208 ? -7.178 -12.134 -14.620 1.00 77.25 208 SER A C 1
ATOM 1589 O O . SER A 1 208 ? -6.385 -11.209 -14.436 1.00 77.25 208 SER A O 1
ATOM 1591 N N . PRO A 1 209 ? -8.157 -12.392 -13.734 1.00 81.69 209 PRO A N 1
ATOM 1592 C CA . PRO A 1 209 ? -8.289 -11.680 -12.460 1.00 81.69 209 PRO A CA 1
ATOM 1593 C C . PRO A 1 209 ? -7.157 -12.005 -11.477 1.00 81.69 209 PRO A C 1
ATOM 1595 O O . PRO A 1 209 ? -7.093 -11.423 -10.400 1.00 81.69 209 PRO A O 1
ATOM 1598 N N . PHE A 1 210 ? -6.284 -12.949 -11.825 1.00 84.62 210 PHE A N 1
ATOM 1599 C CA . PHE A 1 210 ? -5.208 -13.433 -10.983 1.00 84.62 210 PHE A CA 1
ATOM 1600 C C . PHE A 1 210 ? -3.985 -13.759 -11.845 1.00 84.62 210 PHE A C 1
ATOM 1602 O O . PHE A 1 210 ? -4.050 -14.643 -12.703 1.00 84.62 210 PHE A O 1
ATOM 1609 N N . SER A 1 211 ? -2.898 -13.019 -11.653 1.00 85.94 211 SER A N 1
ATOM 1610 C CA . SER A 1 211 ? -1.605 -13.259 -12.296 1.00 85.94 211 SER A CA 1
ATOM 1611 C C . SER A 1 211 ? -0.519 -12.658 -11.413 1.00 85.94 211 SER A C 1
ATOM 1613 O O . SER A 1 211 ? -0.195 -11.481 -11.581 1.00 85.94 211 SER A O 1
ATOM 1615 N N . ILE A 1 212 ? -0.032 -13.445 -10.448 1.00 81.56 212 ILE A N 1
ATOM 1616 C CA . ILE A 1 212 ? 0.939 -12.976 -9.448 1.00 81.56 212 ILE A CA 1
ATOM 1617 C C . ILE A 1 212 ? 2.258 -13.742 -9.406 1.00 81.56 212 ILE A C 1
ATOM 1619 O O . ILE A 1 212 ? 3.168 -13.311 -8.723 1.00 81.56 212 ILE A O 1
ATOM 1623 N N . SER A 1 213 ? 2.356 -14.869 -10.111 1.00 72.25 213 SER A N 1
ATOM 1624 C CA . SER A 1 213 ? 3.590 -15.640 -10.218 1.00 72.25 213 SER A CA 1
ATOM 1625 C C . SER A 1 213 ? 3.798 -16.034 -11.673 1.00 72.25 213 SER A C 1
ATOM 1627 O O . SER A 1 213 ? 2.858 -16.443 -12.373 1.00 72.25 213 SER A O 1
ATOM 1629 N N . SER A 1 214 ? 5.037 -15.876 -12.141 1.00 57.19 214 SER A N 1
ATOM 1630 C CA . SER A 1 214 ? 5.446 -16.380 -13.446 1.00 57.19 214 SER A CA 1
ATOM 1631 C C . SER A 1 214 ? 5.314 -17.912 -13.448 1.00 57.19 214 SER A C 1
ATOM 1633 O O . SER A 1 214 ? 5.457 -18.561 -12.421 1.00 57.19 214 SER A O 1
ATOM 1635 N N . LYS A 1 215 ? 4.917 -18.508 -14.580 1.00 51.12 215 LYS A N 1
ATOM 1636 C CA . LYS A 1 215 ? 4.489 -19.918 -14.705 1.00 51.12 215 LYS A CA 1
ATOM 1637 C C . LYS A 1 215 ? 5.597 -20.947 -14.393 1.00 51.12 215 LYS A C 1
ATOM 1639 O O . LYS A 1 215 ? 5.995 -21.681 -15.290 1.00 51.12 215 LYS A O 1
ATOM 1644 N N . HIS A 1 216 ? 6.069 -21.040 -13.156 1.00 50.28 216 HIS A N 1
ATOM 1645 C CA . HIS A 1 216 ? 6.964 -22.096 -12.700 1.00 50.28 216 HIS A CA 1
ATOM 1646 C C . HIS A 1 216 ? 6.159 -23.186 -11.966 1.00 50.28 216 HIS A C 1
ATOM 1648 O O . HIS A 1 216 ? 5.150 -22.874 -11.329 1.00 50.28 216 HIS A O 1
ATOM 1654 N N . PRO A 1 217 ? 6.523 -24.478 -12.076 1.00 47.16 217 PRO A N 1
ATOM 1655 C CA . PRO A 1 217 ? 5.745 -25.583 -11.527 1.00 47.16 217 PRO A CA 1
ATOM 1656 C C . PRO A 1 217 ? 5.999 -25.805 -10.028 1.00 47.16 217 PRO A C 1
ATOM 1658 O O . PRO A 1 217 ? 5.959 -26.948 -9.575 1.00 47.16 217 PRO A O 1
ATOM 1661 N N . GLU A 1 218 ? 6.273 -24.758 -9.251 1.00 50.50 218 GLU A N 1
ATOM 1662 C CA . GLU A 1 218 ? 6.496 -24.946 -7.821 1.00 50.50 218 GLU A CA 1
ATOM 1663 C C . GLU A 1 218 ? 5.173 -25.071 -7.067 1.00 50.50 218 GLU A C 1
ATOM 1665 O O . GLU A 1 218 ? 4.308 -24.196 -7.061 1.00 50.50 218 GLU A O 1
ATOM 1670 N N . GLU A 1 219 ? 5.014 -26.242 -6.454 1.00 52.53 219 GLU A N 1
ATOM 1671 C CA . GLU A 1 219 ? 3.899 -26.600 -5.583 1.00 52.53 219 GLU A CA 1
ATOM 1672 C C . GLU A 1 219 ? 3.904 -25.799 -4.265 1.00 52.53 219 GLU A C 1
ATOM 1674 O O . GLU A 1 219 ? 2.923 -25.868 -3.520 1.00 52.53 219 GLU A O 1
ATOM 1679 N N . SER A 1 220 ? 4.960 -25.025 -3.972 1.00 65.38 220 SER A N 1
ATOM 1680 C CA . SER A 1 220 ? 5.046 -24.159 -2.796 1.00 65.38 220 SER A CA 1
ATOM 1681 C C . SER A 1 220 ? 5.034 -22.676 -3.183 1.00 65.38 220 SER A C 1
ATOM 1683 O O . SER A 1 220 ? 5.897 -22.160 -3.882 1.00 65.38 220 SER A O 1
ATOM 1685 N N . CYS A 1 221 ? 3.994 -21.975 -2.734 1.00 74.50 221 CYS A N 1
ATOM 1686 C CA . CYS A 1 221 ? 3.830 -20.538 -2.928 1.00 74.50 221 CYS A CA 1
ATOM 1687 C C . CYS A 1 221 ? 4.671 -19.765 -1.894 1.00 74.50 221 CYS A C 1
ATOM 1689 O O . CYS A 1 221 ? 4.108 -19.143 -0.992 1.00 74.50 221 CYS A O 1
ATOM 1691 N N . ASP A 1 222 ? 5.998 -19.879 -1.983 1.00 76.31 222 ASP A N 1
ATOM 1692 C CA . ASP A 1 222 ? 6.928 -19.389 -0.955 1.00 76.31 222 ASP A CA 1
ATOM 1693 C C . ASP A 1 222 ? 7.436 -17.958 -1.203 1.00 76.31 222 ASP A C 1
ATOM 1695 O O . ASP A 1 222 ? 7.864 -17.310 -0.248 1.00 76.31 222 ASP A O 1
ATOM 1699 N N . THR A 1 223 ? 7.347 -17.459 -2.442 1.00 79.69 223 THR A N 1
ATOM 1700 C CA . THR A 1 223 ? 7.725 -16.085 -2.824 1.00 79.69 223 THR A CA 1
ATOM 1701 C C . THR A 1 223 ? 6.482 -15.206 -2.947 1.00 79.69 223 THR A C 1
ATOM 1703 O O . THR A 1 223 ? 6.057 -14.590 -1.969 1.00 79.69 223 THR A O 1
ATOM 1706 N N . ASP A 1 224 ? 5.779 -15.267 -4.079 1.00 86.56 224 ASP A N 1
ATOM 1707 C CA . ASP A 1 224 ? 4.596 -14.450 -4.340 1.00 86.56 224 ASP A CA 1
ATOM 1708 C C . ASP A 1 224 ? 3.318 -15.215 -4.073 1.00 86.56 224 ASP A C 1
ATOM 1710 O O . ASP A 1 224 ? 3.009 -16.223 -4.713 1.00 86.56 224 ASP A O 1
ATOM 1714 N N . TRP A 1 225 ? 2.524 -14.724 -3.134 1.00 90.06 225 TRP A N 1
ATOM 1715 C CA . TRP A 1 225 ? 1.291 -15.374 -2.757 1.00 90.06 225 TRP A CA 1
ATOM 1716 C C . TRP A 1 225 ? 0.255 -14.418 -2.184 1.00 90.06 225 TRP A C 1
ATOM 1718 O O . TRP A 1 225 ? 0.534 -13.395 -1.556 1.00 90.06 225 TRP A O 1
ATOM 1728 N N . ILE A 1 226 ? -1.000 -14.827 -2.348 1.00 94.00 226 ILE A N 1
ATOM 1729 C CA . ILE A 1 226 ? -2.106 -14.322 -1.547 1.00 94.00 226 ILE A CA 1
ATOM 1730 C C . ILE A 1 226 ? -2.703 -15.451 -0.719 1.00 94.00 226 ILE A C 1
ATOM 1732 O O . ILE A 1 226 ? -2.836 -16.585 -1.176 1.00 94.00 226 ILE A O 1
ATOM 1736 N N . GLY A 1 227 ? -3.065 -15.150 0.521 1.00 93.44 227 GLY A N 1
ATOM 1737 C CA . GLY A 1 227 ? -3.542 -16.141 1.477 1.00 93.44 227 GLY A CA 1
ATOM 1738 C C . GLY A 1 227 ? -4.792 -15.661 2.185 1.00 93.44 227 GLY A C 1
ATOM 1739 O O . GLY A 1 227 ? -4.745 -14.720 2.978 1.00 93.44 227 GLY A O 1
ATOM 1740 N N . VAL A 1 228 ? -5.910 -16.339 1.936 1.00 94.50 228 VAL A N 1
ATOM 1741 C CA . VAL A 1 228 ? -7.104 -16.199 2.770 1.00 94.50 228 V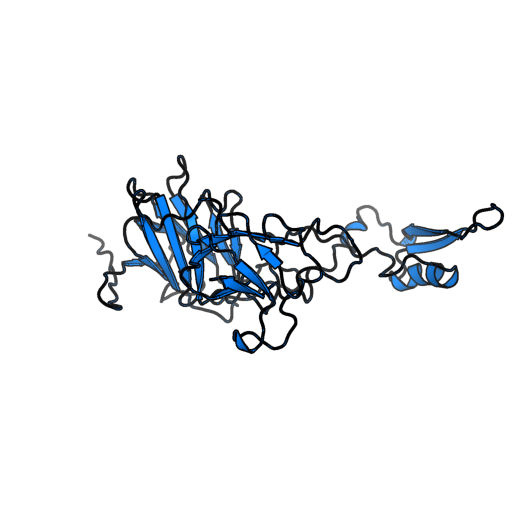AL A CA 1
ATOM 1742 C C . VAL A 1 228 ? -6.823 -16.889 4.101 1.00 94.50 228 VAL A C 1
ATOM 1744 O O . VAL A 1 228 ? -6.425 -18.051 4.127 1.00 94.50 228 VAL A O 1
ATOM 1747 N N . ASN A 1 229 ? -7.011 -16.190 5.218 1.00 91.31 229 ASN A N 1
ATOM 1748 C CA . ASN A 1 229 ? -6.707 -16.759 6.528 1.00 91.31 229 ASN A CA 1
ATOM 1749 C C . ASN A 1 229 ? -7.541 -18.021 6.812 1.00 91.31 229 ASN A C 1
ATOM 1751 O O . ASN A 1 229 ? -8.766 -18.017 6.670 1.00 91.31 229 ASN A O 1
ATOM 1755 N N . GLY A 1 230 ? -6.858 -19.092 7.223 1.00 86.31 230 GLY A N 1
ATOM 1756 C CA . GLY A 1 230 ? -7.441 -20.425 7.393 1.00 86.31 230 GLY A CA 1
ATOM 1757 C C . GLY A 1 230 ? -7.506 -21.277 6.116 1.00 86.31 230 GLY A C 1
ATOM 1758 O O . GLY A 1 230 ? -8.021 -22.390 6.185 1.00 86.31 230 GLY A O 1
ATOM 1759 N N . ASP A 1 231 ? -6.988 -20.792 4.983 1.00 90.00 231 ASP A N 1
ATOM 1760 C CA . ASP A 1 231 ? -6.814 -21.542 3.732 1.00 90.00 231 ASP A CA 1
ATOM 1761 C C . ASP A 1 231 ? -5.328 -21.576 3.308 1.00 90.00 231 ASP A C 1
ATOM 1763 O O . ASP A 1 231 ? -4.480 -20.887 3.878 1.00 90.00 231 ASP A O 1
ATOM 1767 N N . LEU A 1 232 ? -5.006 -22.404 2.313 1.00 87.69 232 LEU A N 1
ATOM 1768 C CA . LEU A 1 232 ? -3.676 -22.484 1.710 1.00 87.69 232 LEU A CA 1
ATOM 1769 C C . LEU A 1 232 ? -3.368 -21.233 0.854 1.00 87.69 232 LEU A C 1
ATOM 1771 O O . LEU A 1 232 ? -4.249 -20.791 0.106 1.00 87.69 232 LEU A O 1
ATOM 1775 N N . PRO A 1 233 ? -2.128 -20.705 0.892 1.00 89.94 233 PRO A N 1
ATOM 1776 C CA . PRO A 1 233 ? -1.675 -19.644 -0.009 1.00 89.94 233 PRO A CA 1
ATOM 1777 C C . PRO A 1 233 ? -1.830 -20.007 -1.496 1.00 89.94 233 PRO A C 1
ATOM 1779 O O . PRO A 1 233 ? -1.828 -21.183 -1.875 1.00 89.94 233 PRO A O 1
ATOM 1782 N N . ARG A 1 234 ? -1.989 -18.987 -2.346 1.00 88.62 234 ARG A N 1
ATOM 1783 C CA . ARG A 1 234 ? -2.192 -19.095 -3.799 1.00 88.62 234 ARG A CA 1
ATOM 1784 C C . ARG A 1 234 ? -1.190 -18.209 -4.524 1.00 88.62 234 ARG A C 1
ATOM 1786 O O . ARG A 1 234 ? -1.124 -17.031 -4.206 1.00 88.62 234 ARG A O 1
ATOM 1793 N N . CYS A 1 235 ? -0.507 -18.762 -5.520 1.00 84.38 235 CYS A N 1
ATOM 1794 C CA . CYS A 1 235 ? 0.521 -18.089 -6.324 1.00 84.38 235 CYS A CA 1
ATOM 1795 C C . CYS A 1 235 ? 0.232 -18.167 -7.833 1.00 84.38 235 CYS A C 1
ATOM 1797 O O . CYS A 1 235 ? 0.400 -17.196 -8.560 1.00 84.38 235 CYS A O 1
ATOM 1799 N N . SER A 1 236 ? -0.308 -19.291 -8.318 1.00 79.31 236 SER A N 1
ATOM 1800 C CA . SER A 1 236 ? -0.548 -19.518 -9.753 1.00 79.31 236 SER A CA 1
ATOM 1801 C C . SER A 1 236 ? -2.001 -19.318 -10.195 1.00 79.31 236 SER A C 1
ATOM 1803 O O . SER A 1 236 ? -2.266 -18.757 -11.256 1.00 79.31 236 SER A O 1
ATOM 1805 N N . ASN A 1 237 ? -2.966 -19.770 -9.390 1.00 83.12 237 ASN A N 1
ATOM 1806 C CA . ASN A 1 237 ? -4.390 -19.621 -9.671 1.00 83.12 237 ASN A CA 1
ATOM 1807 C C . ASN A 1 237 ? -5.192 -19.437 -8.380 1.00 83.12 237 ASN A C 1
ATOM 1809 O O . ASN A 1 237 ? -4.890 -20.045 -7.351 1.00 83.12 237 ASN A O 1
ATOM 1813 N N . PHE A 1 238 ? -6.267 -18.658 -8.464 1.00 87.56 238 PHE A N 1
ATOM 1814 C CA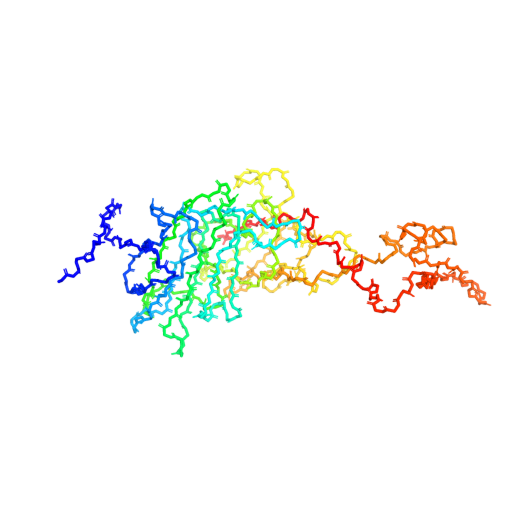 . PHE A 1 238 ? -7.246 -18.545 -7.395 1.00 87.56 238 PHE A CA 1
ATOM 1815 C C . PHE A 1 238 ? -8.448 -19.449 -7.705 1.00 87.56 238 PHE A C 1
ATOM 1817 O O . PHE A 1 238 ? -9.003 -19.377 -8.806 1.00 87.56 238 PHE A O 1
ATOM 1824 N N . PRO A 1 239 ? -8.879 -20.325 -6.780 1.00 88.44 239 PRO A N 1
ATOM 1825 C CA . PRO A 1 239 ? -10.012 -21.206 -7.034 1.00 88.44 239 PRO A CA 1
ATOM 1826 C C . PRO A 1 239 ? -11.292 -20.387 -7.245 1.00 88.44 239 PRO A C 1
ATOM 1828 O O . PRO A 1 239 ? -11.439 -19.280 -6.732 1.00 88.44 239 PRO A O 1
ATOM 1831 N N . GLY A 1 240 ? -12.268 -20.952 -7.960 1.00 88.50 240 GLY A N 1
ATOM 1832 C CA . GLY A 1 240 ? -13.516 -20.241 -8.273 1.00 88.50 240 GLY A CA 1
ATOM 1833 C C . GLY A 1 240 ? -14.303 -19.768 -7.042 1.00 88.50 240 GLY A C 1
ATOM 1834 O O . GLY A 1 240 ? -15.150 -18.885 -7.167 1.00 88.50 240 GLY A O 1
ATOM 1835 N N . ARG A 1 241 ? -14.033 -20.342 -5.861 1.00 93.00 241 ARG A N 1
ATOM 1836 C CA . ARG A 1 241 ? -14.503 -19.837 -4.569 1.00 93.00 241 ARG A CA 1
ATOM 1837 C C . ARG A 1 241 ? -13.594 -20.271 -3.413 1.00 93.00 241 ARG A C 1
ATOM 1839 O O . ARG A 1 241 ? -13.142 -21.415 -3.407 1.00 93.00 241 ARG A O 1
ATOM 1846 N N . VAL A 1 242 ? -13.437 -19.412 -2.406 1.00 93.62 242 VAL A N 1
ATOM 1847 C CA . VAL A 1 242 ? -12.857 -19.737 -1.086 1.00 93.62 242 VAL A CA 1
ATOM 1848 C C . VAL A 1 242 ? -13.772 -19.193 0.001 1.00 93.62 242 VAL A C 1
ATOM 1850 O O . VAL A 1 242 ? -14.107 -18.012 -0.021 1.00 93.62 242 VAL A O 1
ATOM 1853 N N . THR A 1 243 ? -14.177 -20.025 0.957 1.00 93.06 243 THR A N 1
ATOM 1854 C CA . THR A 1 243 ? -14.992 -19.579 2.096 1.00 93.06 243 THR A CA 1
ATOM 1855 C C . THR A 1 243 ? -14.091 -19.195 3.263 1.00 93.06 243 THR A C 1
ATOM 1857 O O . THR A 1 243 ? -13.268 -19.997 3.697 1.00 93.06 243 THR A O 1
ATOM 1860 N N . SER A 1 244 ? -14.280 -17.996 3.809 1.00 91.38 244 SER A N 1
ATOM 1861 C CA . SER A 1 244 ? -13.669 -17.575 5.068 1.00 91.38 244 SER A CA 1
ATOM 1862 C C . SER A 1 244 ? -14.682 -17.654 6.198 1.00 91.38 244 SER A C 1
ATOM 1864 O O . SER A 1 244 ? -15.723 -16.996 6.168 1.00 91.38 244 SER A O 1
ATOM 1866 N N . THR A 1 245 ? -14.333 -18.420 7.225 1.00 86.25 245 THR A N 1
ATOM 1867 C CA . THR A 1 245 ? -15.119 -18.573 8.458 1.00 86.25 245 THR A CA 1
ATOM 1868 C C . THR A 1 245 ? -14.417 -17.960 9.674 1.00 86.25 245 THR A C 1
ATOM 1870 O O . THR A 1 245 ? -15.060 -17.636 10.671 1.00 86.25 245 THR A O 1
ATOM 1873 N N . TRP A 1 246 ? -13.102 -17.740 9.581 1.00 80.44 246 TRP A N 1
ATOM 1874 C CA . TRP A 1 246 ? -12.269 -17.171 10.639 1.00 80.44 246 TRP A CA 1
ATOM 1875 C C . TRP A 1 246 ? -12.351 -15.645 10.647 1.00 80.44 246 TRP A C 1
ATOM 1877 O O . TRP A 1 246 ? -12.085 -15.008 9.628 1.00 80.44 246 TRP A O 1
ATOM 1887 N N . LYS A 1 247 ? -12.705 -15.062 11.800 1.00 79.50 247 LYS A N 1
ATOM 1888 C CA . LYS A 1 247 ? -12.839 -13.610 11.989 1.00 79.50 247 LYS A CA 1
ATOM 1889 C C . LYS A 1 247 ? -11.667 -13.020 12.789 1.00 79.50 247 LYS A C 1
ATOM 1891 O O . LYS A 1 247 ? -11.225 -13.671 13.737 1.00 79.50 247 LYS A O 1
ATOM 1896 N N . PRO A 1 248 ? -11.220 -11.783 12.488 1.00 81.44 248 PRO A N 1
ATOM 1897 C CA . PRO A 1 248 ? -11.600 -10.980 11.317 1.00 81.44 248 PRO A CA 1
ATOM 1898 C C . PRO A 1 248 ? -11.237 -11.697 10.010 1.00 81.44 248 PRO A C 1
ATOM 1900 O O . PRO A 1 248 ? -10.325 -12.519 9.995 1.00 81.44 248 PRO A O 1
ATOM 1903 N N . PHE A 1 249 ? -11.977 -11.434 8.930 1.00 91.94 249 PHE A N 1
ATOM 1904 C CA . PHE A 1 249 ? -11.655 -12.042 7.643 1.00 91.94 249 PHE A CA 1
ATOM 1905 C C . PHE A 1 249 ? -10.430 -11.346 7.068 1.00 91.94 249 PHE A C 1
ATOM 1907 O O . PHE A 1 249 ? -10.466 -10.137 6.829 1.00 91.94 249 PHE A O 1
ATOM 1914 N N . LEU A 1 250 ? -9.356 -12.105 6.871 1.00 94.88 250 LEU A N 1
ATOM 1915 C CA . LEU A 1 250 ? -8.075 -11.578 6.420 1.00 94.88 250 LEU A CA 1
ATOM 1916 C C . LEU A 1 250 ? -7.710 -12.175 5.066 1.00 94.88 250 LEU A C 1
ATOM 1918 O O . LEU A 1 250 ? -7.803 -13.389 4.864 1.00 94.88 250 LEU A O 1
ATOM 1922 N N . LEU A 1 251 ? -7.245 -11.307 4.178 1.00 96.31 251 LEU A N 1
ATOM 1923 C CA . LEU A 1 251 ? -6.515 -11.656 2.974 1.00 96.31 251 LEU A CA 1
ATOM 1924 C C . LEU A 1 251 ? -5.103 -11.087 3.124 1.00 96.31 251 LEU A C 1
ATOM 1926 O O . LEU A 1 251 ? -4.913 -9.872 3.155 1.00 96.31 251 LEU A O 1
ATOM 1930 N N . ASN A 1 252 ? -4.125 -11.970 3.253 1.00 96.25 252 ASN A N 1
ATOM 1931 C CA . ASN A 1 252 ? -2.718 -11.612 3.354 1.00 96.25 252 ASN A CA 1
ATOM 1932 C C . ASN A 1 252 ? -2.113 -11.579 1.951 1.00 96.25 252 ASN A C 1
ATOM 1934 O O . ASN A 1 252 ? -2.400 -12.464 1.145 1.00 96.25 252 ASN A O 1
ATOM 1938 N N . VAL A 1 253 ? -1.298 -10.569 1.675 1.00 95.88 253 VAL A N 1
ATOM 1939 C CA . VAL A 1 253 ? -0.612 -10.370 0.399 1.00 95.88 253 VAL A CA 1
ATOM 1940 C C . VAL A 1 253 ? 0.884 -10.316 0.673 1.00 95.88 253 VAL A C 1
ATOM 1942 O O . VAL A 1 253 ? 1.318 -9.537 1.525 1.00 95.88 253 VAL A O 1
ATOM 1945 N N . ASN A 1 254 ? 1.644 -11.132 -0.047 1.00 92.88 254 ASN A N 1
ATOM 1946 C CA . ASN A 1 254 ? 3.099 -11.123 -0.067 1.00 92.88 254 ASN A CA 1
ATOM 1947 C C . ASN A 1 254 ? 3.536 -11.223 -1.527 1.00 92.88 254 ASN A C 1
ATOM 1949 O O . ASN A 1 254 ? 3.392 -12.282 -2.117 1.00 92.88 254 ASN A O 1
ATOM 1953 N N . LEU A 1 255 ? 3.982 -10.115 -2.104 1.00 90.75 255 LEU A N 1
ATOM 1954 C CA . LEU A 1 255 ? 4.587 -10.058 -3.434 1.00 90.75 255 LEU A CA 1
ATOM 1955 C C . LEU A 1 255 ? 5.994 -9.528 -3.192 1.00 90.75 255 LEU A C 1
ATOM 1957 O O . LEU A 1 255 ? 6.140 -8.341 -2.881 1.00 90.75 255 LEU A O 1
ATOM 1961 N N . ASP A 1 256 ? 6.980 -10.408 -3.103 1.00 82.62 256 ASP A N 1
ATOM 1962 C CA . ASP A 1 256 ? 8.319 -10.012 -2.673 1.00 82.62 256 ASP A CA 1
ATOM 1963 C C . ASP A 1 256 ? 9.169 -9.534 -3.861 1.00 82.62 256 ASP A C 1
ATOM 1965 O O . ASP A 1 256 ? 8.640 -9.107 -4.881 1.00 82.62 256 ASP A O 1
ATOM 1969 N N . ASP A 1 257 ? 10.470 -9.366 -3.659 1.00 73.19 257 ASP A N 1
ATOM 1970 C CA . ASP A 1 257 ? 11.441 -9.055 -4.714 1.00 73.19 257 ASP A CA 1
ATOM 1971 C C . ASP A 1 257 ? 12.276 -10.287 -5.108 1.00 73.19 257 ASP A C 1
ATOM 1973 O O . ASP A 1 257 ? 13.105 -10.223 -6.022 1.00 73.19 257 ASP A O 1
ATOM 1977 N N . LEU A 1 258 ? 12.088 -11.403 -4.396 1.00 64.50 258 LEU A N 1
ATOM 1978 C CA . LEU A 1 258 ? 12.824 -12.642 -4.567 1.00 64.50 258 LEU A CA 1
ATOM 1979 C C . LEU A 1 258 ? 12.066 -13.551 -5.519 1.00 64.50 258 LEU A C 1
ATOM 1981 O O . LEU A 1 258 ? 11.347 -14.464 -5.142 1.00 64.50 258 LEU A O 1
ATOM 1985 N N . GLU A 1 259 ? 12.343 -13.372 -6.792 1.00 60.94 259 GLU A N 1
ATOM 1986 C CA . GLU A 1 259 ? 11.847 -14.278 -7.813 1.00 60.94 259 GLU A CA 1
ATOM 1987 C C . GLU A 1 259 ? 12.761 -15.504 -7.878 1.00 60.94 259 GLU A C 1
ATOM 1989 O O . GLU A 1 259 ? 13.981 -15.382 -8.065 1.00 60.94 259 GLU A O 1
ATOM 1994 N N . ILE A 1 260 ? 12.190 -16.703 -7.737 1.00 50.56 260 ILE A N 1
ATOM 1995 C CA . ILE A 1 260 ? 12.940 -17.939 -7.977 1.00 50.56 260 ILE A CA 1
ATOM 1996 C C . ILE A 1 260 ? 13.376 -17.891 -9.442 1.00 50.56 260 ILE A C 1
ATOM 1998 O O . ILE A 1 260 ? 12.520 -17.829 -10.331 1.00 50.56 260 ILE A O 1
ATOM 2002 N N . PRO A 1 261 ? 14.690 -17.869 -9.738 1.00 44.94 261 PRO A N 1
ATOM 2003 C CA . PRO A 1 261 ? 15.138 -17.770 -11.112 1.00 44.94 261 PRO A CA 1
ATOM 2004 C C . PRO A 1 261 ? 14.546 -18.955 -11.878 1.00 44.94 261 PRO A C 1
ATOM 2006 O O . PRO A 1 261 ? 14.632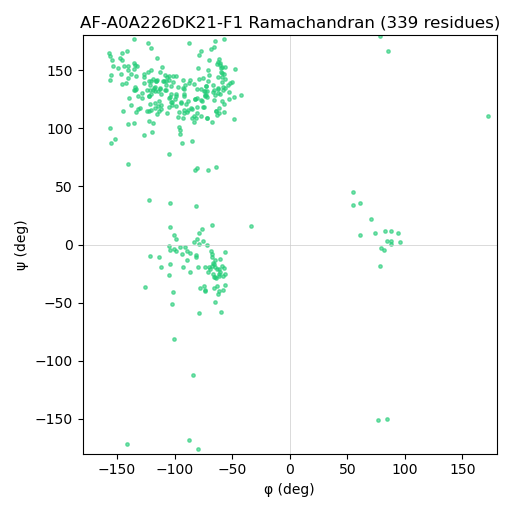 -20.086 -11.387 1.00 44.94 261 PRO A O 1
ATOM 2009 N N . PRO A 1 262 ? 13.952 -18.738 -13.070 1.00 43.16 262 PRO A N 1
ATOM 2010 C CA . PRO A 1 262 ? 13.511 -19.856 -13.883 1.00 43.16 262 PRO A CA 1
ATOM 2011 C C . PRO A 1 262 ? 14.698 -20.794 -14.034 1.00 43.16 262 PRO A C 1
ATOM 2013 O O . PRO A 1 262 ? 15.806 -20.330 -14.333 1.00 43.16 262 PRO A O 1
ATOM 2016 N N . SER A 1 263 ? 14.470 -22.090 -13.788 1.00 45.75 263 SER A N 1
ATOM 2017 C CA . SER A 1 263 ? 15.519 -23.097 -13.916 1.00 45.75 263 SER A CA 1
ATOM 2018 C C . SER A 1 263 ? 16.315 -22.810 -15.193 1.00 45.75 263 SER A C 1
ATOM 2020 O O . SER A 1 263 ? 15.699 -22.645 -16.255 1.00 45.75 263 SER A O 1
ATOM 2022 N N . PRO A 1 264 ? 17.659 -22.724 -15.133 1.00 44.41 264 PRO A N 1
ATOM 2023 C CA . PRO A 1 264 ? 18.492 -22.391 -16.291 1.00 44.41 264 PRO A CA 1
ATOM 2024 C C . PRO A 1 264 ? 18.298 -23.332 -17.498 1.00 44.41 264 PRO A C 1
ATOM 2026 O O . PRO A 1 264 ? 18.840 -23.087 -18.575 1.00 44.41 264 PRO A O 1
ATOM 2029 N N . LEU A 1 265 ? 17.510 -24.397 -17.325 1.00 46.78 265 LEU A N 1
ATOM 2030 C CA . LEU A 1 265 ? 17.173 -25.428 -18.298 1.00 46.78 265 LEU A CA 1
ATOM 2031 C C . LEU A 1 265 ? 15.787 -25.245 -18.961 1.00 46.78 265 LEU A C 1
ATOM 2033 O O . LEU A 1 265 ? 15.468 -25.986 -19.890 1.00 46.78 265 LEU A O 1
ATOM 2037 N N . GLY A 1 266 ? 14.992 -24.246 -18.556 1.00 47.22 266 GLY A N 1
ATOM 2038 C CA . GLY A 1 266 ? 13.606 -24.056 -19.007 1.00 47.22 266 GLY A CA 1
ATOM 2039 C C . GLY A 1 266 ? 12.604 -24.987 -18.309 1.00 47.22 266 GLY A C 1
ATOM 2040 O O . GLY A 1 266 ? 12.981 -25.791 -17.458 1.00 47.22 266 GLY A O 1
ATOM 2041 N N . ASP A 1 267 ? 11.317 -24.863 -18.660 1.00 42.28 267 ASP A N 1
ATOM 2042 C CA . ASP A 1 267 ? 10.189 -25.617 -18.076 1.00 42.28 267 ASP A CA 1
ATOM 2043 C C . ASP A 1 267 ? 10.190 -27.099 -18.492 1.00 42.28 267 ASP A C 1
ATOM 2045 O O . ASP A 1 267 ? 9.312 -27.590 -19.204 1.00 42.28 267 ASP A O 1
ATOM 2049 N N . GLY A 1 268 ? 11.219 -27.826 -18.080 1.00 48.94 268 GLY A N 1
ATOM 2050 C CA . GLY A 1 268 ? 11.350 -29.246 -18.332 1.00 48.94 268 GLY A CA 1
ATOM 2051 C C . GLY A 1 268 ? 12.714 -29.733 -17.892 1.00 48.94 268 GLY A C 1
ATOM 2052 O O . GLY A 1 268 ? 13.722 -29.447 -18.533 1.00 48.94 268 GLY A O 1
ATOM 2053 N N . TRP A 1 269 ? 12.743 -30.527 -16.825 1.00 53.06 269 TRP A N 1
ATOM 2054 C CA . TRP A 1 269 ? 13.845 -31.451 -16.596 1.00 53.06 269 TRP A CA 1
ATOM 2055 C C . TRP A 1 269 ? 14.077 -32.216 -17.903 1.00 53.06 269 TRP A C 1
ATOM 2057 O O . TRP A 1 269 ? 13.124 -32.735 -18.489 1.00 53.06 269 TRP A O 1
ATOM 2067 N N . ALA A 1 270 ? 15.309 -32.229 -18.410 1.00 58.41 270 ALA A N 1
ATOM 2068 C CA . ALA A 1 270 ? 15.632 -33.023 -19.585 1.00 58.41 270 ALA A CA 1
ATOM 2069 C C . ALA A 1 270 ? 15.274 -34.486 -19.283 1.00 58.41 270 ALA A C 1
ATOM 2071 O O . ALA A 1 270 ? 15.857 -35.096 -18.393 1.00 58.41 270 ALA A O 1
ATOM 2072 N N . THR A 1 271 ? 14.281 -35.028 -19.984 1.00 64.69 271 THR A N 1
ATOM 2073 C CA . THR A 1 271 ? 13.795 -36.408 -19.797 1.00 64.69 271 THR A CA 1
ATOM 2074 C C . THR A 1 271 ? 14.468 -37.382 -20.757 1.00 64.69 271 THR A C 1
ATOM 2076 O O . THR A 1 271 ? 14.313 -38.595 -20.638 1.00 64.69 271 THR A O 1
ATOM 2079 N N . ASP A 1 272 ? 15.237 -36.855 -21.712 1.00 75.56 272 ASP A N 1
ATOM 2080 C CA . ASP A 1 272 ? 15.958 -37.633 -22.706 1.00 75.56 272 ASP A CA 1
ATOM 2081 C C . ASP A 1 272 ? 17.308 -36.983 -23.091 1.00 75.56 272 ASP A C 1
ATOM 2083 O O . ASP A 1 272 ? 17.479 -35.761 -22.955 1.00 75.56 272 ASP A O 1
ATOM 2087 N N . PRO A 1 273 ? 18.262 -37.761 -23.644 1.00 79.94 273 PRO A N 1
ATOM 2088 C CA . PRO A 1 273 ? 19.577 -37.253 -24.037 1.00 79.94 273 PRO A CA 1
ATOM 2089 C C . PRO A 1 273 ? 19.535 -36.077 -25.021 1.00 79.94 273 PRO A C 1
ATOM 2091 O O . PRO A 1 273 ? 20.371 -35.176 -24.960 1.00 79.94 273 PRO A O 1
ATOM 2094 N N . ALA A 1 274 ? 18.566 -36.055 -25.940 1.00 78.25 274 ALA A N 1
ATOM 2095 C CA . ALA A 1 274 ? 18.463 -35.010 -26.949 1.00 78.25 274 ALA A CA 1
ATOM 2096 C C . ALA A 1 274 ? 17.949 -33.695 -26.343 1.00 78.25 274 ALA A C 1
ATOM 2098 O O . ALA A 1 274 ? 18.386 -32.621 -26.756 1.00 78.25 274 ALA A O 1
ATOM 2099 N N . SER A 1 275 ? 17.044 -33.760 -25.364 1.00 75.62 275 SER A N 1
ATOM 2100 C CA . SER A 1 275 ? 16.595 -32.599 -24.589 1.00 75.62 275 SER A CA 1
ATOM 2101 C C . SER A 1 275 ? 17.720 -32.012 -23.728 1.00 75.62 275 SER A C 1
ATOM 2103 O O . SER A 1 275 ? 17.872 -30.793 -23.696 1.00 75.62 275 SER A O 1
ATOM 2105 N N . CYS A 1 276 ? 18.581 -32.864 -23.160 1.00 76.12 276 CYS A N 1
ATOM 2106 C CA . CYS A 1 276 ? 19.738 -32.453 -22.365 1.00 76.12 276 CYS A CA 1
ATOM 2107 C C . CYS A 1 276 ? 20.780 -31.688 -23.189 1.00 76.12 276 CYS A C 1
ATOM 2109 O O . CYS A 1 276 ? 21.166 -30.575 -22.845 1.00 76.12 276 CYS A O 1
ATOM 2111 N N . VAL A 1 277 ? 21.175 -32.227 -24.346 1.00 74.31 277 VAL A N 1
ATOM 2112 C CA . VAL A 1 277 ? 22.174 -31.580 -25.214 1.00 74.31 277 VAL A CA 1
ATOM 2113 C C . VAL A 1 277 ? 21.658 -30.254 -25.792 1.00 74.31 277 VAL A C 1
ATOM 2115 O O . VAL A 1 277 ? 22.443 -29.343 -26.049 1.00 74.31 277 VAL A O 1
ATOM 2118 N N . ARG A 1 278 ? 20.336 -30.097 -25.965 1.00 73.88 278 ARG A N 1
ATOM 2119 C CA . ARG A 1 278 ? 19.729 -28.825 -26.398 1.00 73.88 278 ARG A CA 1
ATOM 2120 C C . ARG A 1 278 ? 19.715 -27.751 -25.308 1.00 73.88 278 ARG A C 1
ATOM 2122 O O . ARG A 1 278 ? 19.622 -26.575 -25.657 1.00 73.88 278 ARG A O 1
ATOM 2129 N N . ALA A 1 279 ? 19.845 -28.112 -24.031 1.00 69.12 279 ALA A N 1
ATOM 2130 C CA . ALA A 1 279 ? 19.842 -27.144 -22.936 1.00 69.12 279 ALA A CA 1
ATOM 2131 C C . ALA A 1 279 ? 21.036 -26.171 -23.011 1.00 69.12 279 ALA A C 1
ATOM 2133 O O . ALA A 1 279 ? 20.866 -24.974 -22.791 1.00 69.12 279 ALA A O 1
ATOM 2134 N N . GLY A 1 280 ? 22.211 -26.640 -23.450 1.00 66.75 280 GLY A N 1
ATOM 2135 C CA . GLY A 1 280 ? 23.387 -25.785 -23.656 1.00 66.75 280 GLY A CA 1
ATOM 2136 C C . GLY A 1 280 ? 23.154 -24.662 -24.682 1.00 66.75 280 GLY A C 1
ATOM 2137 O O . GLY A 1 280 ? 23.239 -23.484 -24.329 1.00 66.75 280 GLY A O 1
ATOM 2138 N N . PRO A 1 281 ? 22.776 -24.966 -25.937 1.00 66.06 281 PRO A N 1
ATOM 2139 C CA . PRO A 1 281 ? 22.395 -23.954 -26.924 1.00 66.06 281 PRO A CA 1
ATOM 2140 C C . PRO A 1 281 ? 21.223 -23.064 -26.486 1.00 66.06 281 PRO A C 1
ATOM 2142 O O . PRO A 1 281 ? 21.259 -21.859 -26.729 1.00 66.06 281 PRO A O 1
ATOM 2145 N N . ASN A 1 282 ? 20.210 -23.626 -25.814 1.00 62.59 282 ASN A N 1
ATOM 2146 C CA . ASN A 1 282 ? 19.057 -22.865 -25.315 1.00 62.59 282 ASN A CA 1
ATOM 2147 C C . ASN A 1 282 ? 19.445 -21.849 -24.231 1.00 62.59 282 ASN A C 1
ATOM 2149 O O . ASN A 1 282 ? 18.821 -20.796 -24.132 1.00 62.59 282 ASN A O 1
ATOM 2153 N N . SER A 1 283 ? 20.510 -22.125 -23.477 1.00 57.97 283 SER A N 1
ATOM 2154 C CA . SER A 1 283 ? 21.119 -21.179 -22.536 1.00 57.97 283 SER A CA 1
ATOM 2155 C C . SER A 1 283 ? 22.023 -20.128 -23.200 1.00 57.97 283 SER A C 1
ATOM 2157 O O . SER A 1 283 ? 22.770 -19.430 -22.519 1.00 57.97 283 SER A O 1
ATOM 2159 N N . GLY A 1 284 ? 22.022 -20.028 -24.536 1.00 62.94 284 GLY A N 1
ATOM 2160 C CA . GLY A 1 284 ? 22.919 -19.131 -25.269 1.00 62.94 284 GLY A CA 1
ATOM 2161 C C . GLY A 1 284 ? 24.384 -19.581 -25.249 1.00 62.94 284 GLY A C 1
ATOM 2162 O O . GLY A 1 284 ? 25.277 -18.763 -25.450 1.00 62.94 284 GLY A O 1
ATOM 2163 N N . GLY A 1 285 ? 24.640 -20.873 -25.003 1.00 66.00 285 GLY A N 1
ATOM 2164 C CA . GLY A 1 285 ? 25.989 -21.441 -24.906 1.00 66.00 285 GLY A CA 1
ATOM 2165 C C . GLY A 1 285 ? 26.651 -21.269 -23.538 1.00 66.00 285 GLY A C 1
ATOM 2166 O O . GLY A 1 285 ? 27.856 -21.510 -23.417 1.00 66.00 285 GLY A O 1
ATOM 2167 N N . LEU A 1 286 ? 25.888 -20.855 -22.523 1.00 61.22 286 LEU A N 1
ATOM 2168 C CA . LEU A 1 286 ? 26.396 -20.692 -21.171 1.00 61.22 286 LEU A CA 1
ATOM 2169 C C . LEU A 1 286 ? 26.643 -22.012 -20.461 1.00 61.22 286 LEU A C 1
ATOM 2171 O O . LEU A 1 286 ? 27.627 -22.119 -19.741 1.00 61.22 286 LEU A O 1
ATOM 2175 N N . PHE A 1 287 ? 25.766 -22.992 -20.638 1.00 68.12 287 PHE A N 1
ATOM 2176 C CA . PHE A 1 287 ? 25.947 -24.313 -20.059 1.00 68.12 287 PHE A CA 1
ATOM 2177 C C . PHE A 1 287 ? 26.453 -25.297 -21.106 1.00 68.12 287 PHE A C 1
ATOM 2179 O O . PHE A 1 287 ? 26.080 -25.249 -22.281 1.00 68.12 287 PHE A O 1
ATOM 2186 N N . ILE A 1 288 ? 27.294 -26.217 -20.655 1.00 75.00 288 ILE A N 1
ATOM 2187 C CA . ILE A 1 288 ? 27.657 -27.430 -21.373 1.00 75.00 288 ILE A CA 1
ATOM 2188 C C . ILE A 1 288 ? 26.936 -28.561 -20.652 1.00 75.00 288 ILE A C 1
ATOM 2190 O O . ILE A 1 288 ? 27.205 -28.820 -19.483 1.00 75.00 288 ILE A O 1
ATOM 2194 N N . CYS A 1 289 ? 25.978 -29.178 -21.336 1.00 75.88 289 CYS A N 1
ATOM 2195 C CA . CYS A 1 289 ? 25.113 -30.203 -20.767 1.00 75.88 289 CYS A CA 1
ATOM 2196 C C . CYS A 1 289 ? 25.412 -31.565 -21.385 1.00 75.88 289 CYS A C 1
ATOM 2198 O O . CYS A 1 289 ? 25.418 -31.704 -22.611 1.00 75.88 289 CYS A O 1
ATOM 2200 N N . GLU A 1 290 ? 25.605 -32.570 -20.537 1.00 82.12 290 GLU A N 1
ATOM 2201 C CA . GLU A 1 290 ? 25.862 -33.951 -20.925 1.00 82.12 290 GLU A CA 1
ATOM 2202 C C . GLU A 1 290 ? 24.883 -34.906 -20.235 1.00 82.12 290 GLU A C 1
ATOM 2204 O O . GLU A 1 290 ? 24.462 -34.708 -19.094 1.00 82.12 290 GLU A O 1
ATOM 2209 N N . TRP A 1 291 ? 24.491 -35.951 -20.965 1.00 82.75 291 TRP A N 1
ATOM 2210 C CA . TRP A 1 291 ? 23.587 -36.978 -20.462 1.00 82.75 291 TRP A CA 1
ATOM 2211 C C . TRP A 1 291 ? 24.374 -38.156 -19.901 1.00 82.75 291 TRP A C 1
ATOM 2213 O O . TRP A 1 291 ? 25.127 -38.813 -20.623 1.00 82.75 291 TRP A O 1
ATOM 2223 N N . PHE A 1 292 ? 24.132 -38.469 -18.636 1.00 79.81 292 PHE A N 1
ATOM 2224 C CA . PHE A 1 292 ? 24.761 -39.569 -17.926 1.00 79.81 292 PHE A CA 1
ATOM 2225 C C . PHE A 1 292 ? 23.773 -40.718 -17.787 1.00 79.81 292 PHE A C 1
ATOM 2227 O O . PHE A 1 292 ? 22.726 -40.589 -17.158 1.00 79.81 292 PHE A O 1
ATOM 2234 N N . VAL A 1 293 ? 24.105 -41.866 -18.374 1.00 77.44 293 VAL A N 1
ATOM 2235 C CA . VAL A 1 293 ? 23.337 -43.100 -18.179 1.00 77.44 293 VAL A CA 1
ATOM 2236 C C . VAL A 1 293 ? 23.851 -43.771 -16.911 1.00 77.44 293 VAL A C 1
ATOM 2238 O O . VAL A 1 293 ? 25.020 -44.158 -16.855 1.00 77.44 293 VAL A O 1
ATOM 2241 N N . GLU A 1 294 ? 23.005 -43.909 -15.891 1.00 72.88 294 GLU A N 1
ATOM 2242 C CA . GLU A 1 294 ? 23.378 -44.681 -14.708 1.00 72.88 294 GLU A CA 1
ATOM 2243 C C . GLU A 1 294 ? 23.537 -46.163 -15.068 1.00 72.88 294 GLU A C 1
ATOM 2245 O O . GLU A 1 294 ? 22.747 -46.747 -15.808 1.00 72.88 294 GLU A O 1
ATOM 2250 N N . SER A 1 295 ? 24.580 -46.798 -14.537 1.00 62.16 295 SER A N 1
ATOM 2251 C CA . SER A 1 295 ? 24.992 -48.162 -14.890 1.00 62.16 295 SER A CA 1
ATOM 2252 C C . SER A 1 295 ? 24.124 -49.273 -14.275 1.00 62.16 295 SER A C 1
ATOM 2254 O O . SER A 1 295 ? 24.500 -50.447 -14.315 1.00 62.16 295 SER A O 1
ATOM 2256 N N . SER A 1 296 ? 22.954 -48.929 -13.731 1.00 62.75 296 SER A N 1
ATOM 2257 C CA . SER A 1 296 ? 22.041 -49.872 -13.082 1.00 62.75 296 SER A CA 1
ATOM 2258 C C . SER A 1 296 ? 20.995 -50.424 -14.066 1.00 62.75 296 SER A C 1
ATOM 2260 O O . SER A 1 296 ? 20.485 -49.680 -14.908 1.00 62.75 296 SER A O 1
ATOM 2262 N N . PRO A 1 297 ? 20.617 -51.717 -13.981 1.00 42.62 297 PRO A N 1
ATOM 2263 C CA . PRO A 1 297 ? 19.616 -52.299 -14.874 1.00 42.62 297 PRO A CA 1
ATOM 2264 C C . PRO A 1 297 ? 18.250 -51.625 -14.681 1.00 42.62 297 PRO A C 1
ATOM 2266 O O . PRO A 1 297 ? 17.619 -51.795 -13.641 1.00 42.62 297 PRO A O 1
ATOM 2269 N N . GLY A 1 298 ? 17.801 -50.876 -15.693 1.00 57.66 298 GLY A N 1
ATOM 2270 C CA . GLY A 1 298 ? 16.532 -50.140 -15.676 1.00 57.66 298 GLY A CA 1
ATOM 2271 C C . GLY A 1 298 ? 16.621 -48.679 -15.221 1.00 57.66 298 GLY A C 1
ATOM 2272 O O . GLY A 1 298 ? 15.574 -48.077 -15.010 1.00 57.66 298 GLY A O 1
ATOM 2273 N N . ALA A 1 299 ? 17.820 -48.110 -15.061 1.00 55.72 299 ALA A N 1
ATOM 2274 C CA . ALA A 1 299 ? 17.963 -46.712 -14.664 1.00 55.72 299 ALA A CA 1
ATOM 2275 C C . ALA A 1 299 ? 17.698 -45.735 -15.822 1.00 55.72 299 ALA A C 1
ATOM 2277 O O . ALA A 1 299 ? 18.199 -45.906 -16.937 1.00 55.72 299 ALA A O 1
ATOM 2278 N N . GLU A 1 300 ? 16.912 -44.698 -15.532 1.00 64.31 300 GLU A N 1
ATOM 2279 C CA . GLU A 1 300 ? 16.816 -43.495 -16.355 1.00 64.31 300 GLU A CA 1
ATOM 2280 C C . GLU A 1 300 ? 18.131 -42.708 -16.239 1.00 64.31 300 GLU A C 1
ATOM 2282 O O . GLU A 1 300 ? 18.813 -42.752 -15.215 1.00 64.31 300 GLU A O 1
ATOM 2287 N N . GLY A 1 301 ? 18.542 -42.041 -17.317 1.00 70.56 301 GLY A N 1
ATOM 2288 C CA . GLY A 1 301 ? 19.729 -41.191 -17.263 1.00 70.56 301 GLY A CA 1
ATOM 2289 C C . GLY A 1 301 ? 19.435 -39.841 -16.611 1.00 70.56 301 GLY A C 1
ATOM 2290 O O . GLY A 1 301 ? 18.283 -39.431 -16.498 1.00 70.56 301 GLY A O 1
ATOM 2291 N N . SER A 1 302 ? 20.487 -39.141 -16.200 1.00 73.50 302 SER A N 1
ATOM 2292 C CA . SER A 1 302 ? 20.405 -37.782 -15.669 1.00 73.50 302 SER A CA 1
ATOM 2293 C C . SER A 1 302 ? 21.124 -36.804 -16.592 1.00 73.50 302 SER A C 1
ATOM 2295 O O . SER A 1 302 ? 22.171 -37.109 -17.162 1.00 73.50 302 SER A O 1
ATOM 2297 N N . CYS A 1 303 ? 20.558 -35.611 -16.755 1.00 74.06 303 CYS A N 1
ATOM 2298 C CA . CYS A 1 303 ? 21.233 -34.514 -17.435 1.00 74.06 303 CYS A CA 1
ATOM 2299 C C . CYS A 1 303 ? 22.052 -33.719 -16.420 1.00 74.06 303 CYS A C 1
ATOM 2301 O O . CYS A 1 303 ? 21.492 -33.222 -15.443 1.00 74.06 303 CYS A O 1
ATOM 2303 N N . GLN A 1 304 ? 23.354 -33.579 -16.655 1.00 76.31 304 GLN A N 1
ATOM 2304 C CA . GLN A 1 304 ? 24.222 -32.724 -15.850 1.00 76.31 304 GLN A CA 1
ATOM 2305 C C . GLN A 1 304 ? 24.736 -31.582 -16.718 1.00 76.31 304 GLN A C 1
ATOM 2307 O O . GLN A 1 304 ? 25.188 -31.802 -17.839 1.00 76.31 304 GLN A O 1
ATOM 2312 N N . CYS A 1 305 ? 24.646 -30.360 -16.203 1.00 68.50 305 CYS A N 1
ATOM 2313 C CA . CYS A 1 305 ? 25.065 -29.154 -16.900 1.00 68.50 305 CYS A CA 1
ATOM 2314 C C . CYS A 1 305 ? 26.114 -28.416 -16.077 1.00 68.50 305 CYS A C 1
ATOM 2316 O O . CYS A 1 305 ? 25.883 -28.108 -14.909 1.00 68.50 305 CYS A O 1
ATOM 2318 N N . GLU A 1 306 ? 27.240 -28.093 -16.702 1.00 67.62 306 GLU A N 1
ATOM 2319 C CA . GLU A 1 306 ? 28.305 -27.282 -16.115 1.00 67.62 306 GLU A CA 1
ATOM 2320 C C . GLU A 1 306 ? 28.387 -25.921 -16.810 1.00 67.62 306 GLU A C 1
ATOM 2322 O O . GLU A 1 306 ? 28.024 -25.776 -17.979 1.00 67.62 306 GLU A O 1
ATOM 2327 N N . VAL A 1 307 ? 28.863 -24.900 -16.095 1.00 66.75 307 VAL A N 1
ATOM 2328 C CA . VAL A 1 307 ? 29.096 -23.574 -16.685 1.00 66.75 307 VAL A CA 1
ATOM 2329 C C . VAL A 1 307 ? 30.230 -23.678 -17.700 1.00 66.75 307 VAL A C 1
ATOM 2331 O O . VAL A 1 307 ? 31.299 -24.206 -17.402 1.00 66.75 307 VAL A O 1
ATOM 2334 N N . ASN A 1 308 ? 30.014 -23.134 -18.893 1.00 70.25 308 ASN A N 1
ATOM 2335 C CA . ASN A 1 308 ? 30.993 -23.095 -19.961 1.00 70.25 308 ASN A CA 1
ATOM 2336 C C . ASN A 1 308 ? 32.228 -22.300 -19.498 1.00 70.25 308 ASN A C 1
ATOM 2338 O O . ASN A 1 308 ? 32.149 -21.078 -19.319 1.00 70.25 308 ASN A O 1
ATOM 2342 N N . PRO A 1 309 ? 33.391 -22.955 -19.341 1.00 65.31 309 PRO A N 1
ATOM 2343 C CA . PRO A 1 309 ? 34.573 -22.335 -18.756 1.00 65.31 309 PRO A CA 1
ATOM 2344 C C . PRO A 1 309 ? 35.157 -21.212 -19.625 1.00 65.31 309 PRO A C 1
ATOM 2346 O O . PRO A 1 309 ? 35.923 -20.392 -19.127 1.00 65.31 309 PRO A O 1
ATOM 2349 N N . ILE A 1 310 ? 34.776 -21.127 -20.906 1.00 66.94 310 ILE A N 1
ATOM 2350 C CA . ILE A 1 310 ? 35.211 -20.068 -21.832 1.00 66.94 310 ILE A CA 1
ATOM 2351 C C . ILE A 1 310 ? 34.601 -18.703 -21.458 1.00 66.94 310 ILE A C 1
ATOM 2353 O O . ILE A 1 310 ? 35.146 -17.663 -21.822 1.00 66.94 310 ILE A O 1
ATOM 2357 N N . LEU A 1 311 ? 33.496 -18.690 -20.706 1.00 58.22 311 LEU A N 1
ATOM 2358 C CA . LEU A 1 311 ? 32.796 -17.470 -20.290 1.00 58.22 311 LEU A CA 1
ATOM 2359 C C . LEU A 1 311 ? 33.211 -16.973 -18.892 1.00 58.22 311 LEU A C 1
ATOM 2361 O O . LEU A 1 311 ? 32.757 -15.916 -18.459 1.00 58.22 311 LEU A O 1
ATOM 2365 N N . LEU A 1 312 ? 34.101 -17.688 -18.193 1.00 56.62 312 LEU A N 1
ATOM 2366 C CA . LEU A 1 312 ? 34.592 -17.317 -16.862 1.00 56.62 312 LEU A CA 1
ATOM 2367 C C . LEU A 1 312 ? 35.770 -16.333 -16.966 1.00 56.62 312 LEU A C 1
ATOM 2369 O O . LEU A 1 312 ? 36.938 -16.719 -17.005 1.00 56.62 312 LEU A O 1
ATOM 2373 N N . VAL A 1 313 ? 35.463 -15.035 -17.000 1.00 53.62 313 VAL A N 1
ATOM 2374 C CA . VAL A 1 313 ? 36.457 -13.954 -16.863 1.00 53.62 313 VAL A CA 1
ATOM 2375 C C . VAL A 1 313 ? 36.662 -13.647 -15.366 1.00 53.62 313 VAL A C 1
ATOM 2377 O O . VAL A 1 313 ? 35.680 -13.648 -14.623 1.00 53.62 313 VAL A O 1
ATOM 2380 N N . PRO A 1 314 ? 37.883 -13.362 -14.867 1.00 44.38 314 PRO A N 1
ATOM 2381 C CA . PRO A 1 314 ? 38.077 -13.001 -13.460 1.00 44.38 314 PRO A CA 1
ATOM 2382 C C . PRO A 1 314 ? 37.226 -11.781 -13.066 1.00 44.38 314 PRO A C 1
ATOM 2384 O O . PRO A 1 314 ? 37.381 -10.709 -13.648 1.00 44.38 314 PRO A O 1
ATOM 2387 N N . GLY A 1 315 ? 36.338 -11.948 -12.080 1.00 47.69 315 GLY A N 1
ATOM 2388 C CA . GLY A 1 315 ? 35.395 -10.912 -11.628 1.00 47.69 315 GLY A CA 1
ATOM 2389 C C . GLY A 1 315 ? 33.996 -10.982 -12.255 1.00 47.69 315 GLY A C 1
ATOM 2390 O O . GLY A 1 315 ? 33.160 -10.138 -11.951 1.00 47.69 315 GLY A O 1
ATOM 2391 N N . PHE A 1 316 ? 33.732 -11.972 -13.108 1.00 47.94 316 PHE A N 1
ATOM 2392 C CA . PHE A 1 316 ? 32.406 -12.253 -13.643 1.00 47.94 316 PHE A CA 1
ATOM 2393 C C . PHE A 1 316 ? 31.664 -13.221 -12.721 1.00 47.94 316 PHE A C 1
ATOM 2395 O O . PHE A 1 316 ? 32.069 -14.373 -12.570 1.00 47.94 316 PHE A O 1
ATOM 2402 N N . ASP A 1 317 ? 30.591 -12.742 -12.099 1.00 49.88 317 ASP A N 1
ATOM 2403 C CA . ASP A 1 317 ? 29.663 -13.579 -11.350 1.00 49.88 317 ASP A CA 1
ATOM 2404 C C . ASP A 1 317 ? 28.517 -14.007 -12.291 1.00 49.88 317 ASP A C 1
ATOM 2406 O O . ASP A 1 317 ? 27.707 -13.164 -12.688 1.00 49.88 317 ASP A O 1
ATOM 2410 N N . PRO A 1 318 ? 28.440 -15.287 -12.704 1.00 44.25 318 PRO A N 1
ATOM 2411 C CA . PRO A 1 318 ? 27.409 -15.760 -13.623 1.00 44.25 318 PRO A CA 1
ATOM 2412 C C . PRO A 1 318 ? 25.991 -15.683 -13.036 1.00 44.25 318 PRO A C 1
ATOM 2414 O O . PRO A 1 318 ? 25.034 -15.740 -13.805 1.00 44.25 318 PRO A O 1
ATOM 2417 N N . THR A 1 319 ? 25.827 -15.474 -11.722 1.00 45.22 319 THR A N 1
ATOM 2418 C CA . THR A 1 319 ? 24.510 -15.197 -11.117 1.00 45.22 319 THR A CA 1
ATOM 2419 C C . THR A 1 319 ? 23.913 -13.862 -11.586 1.00 45.22 319 THR A C 1
ATOM 2421 O O . THR A 1 319 ? 22.700 -13.689 -11.557 1.00 45.22 319 THR A O 1
ATOM 2424 N N . VAL A 1 320 ? 24.732 -12.945 -12.122 1.00 43.50 320 VAL A N 1
ATOM 2425 C CA . VAL A 1 320 ? 24.310 -11.612 -12.593 1.00 43.50 320 VAL A CA 1
ATOM 2426 C C . VAL A 1 320 ? 23.663 -11.646 -13.990 1.00 43.50 320 VAL A C 1
ATOM 2428 O O . VAL A 1 320 ? 22.922 -10.735 -14.347 1.00 43.50 320 VAL A O 1
ATOM 2431 N N . LEU A 1 321 ? 23.888 -12.700 -14.788 1.00 42.78 321 LEU A N 1
ATOM 2432 C CA . LEU A 1 321 ? 23.227 -12.890 -16.096 1.00 42.78 321 LEU A CA 1
ATOM 2433 C C . LEU A 1 321 ? 21.901 -13.655 -16.015 1.00 42.78 321 LEU A C 1
ATOM 2435 O O . LEU A 1 321 ? 21.136 -13.636 -16.977 1.00 42.78 321 LEU A O 1
ATOM 2439 N N . PHE A 1 322 ? 21.642 -14.288 -14.869 1.00 46.41 322 PHE A N 1
ATOM 2440 C CA . PHE A 1 322 ? 20.414 -15.017 -14.534 1.00 46.41 322 PHE A CA 1
ATOM 2441 C C . PHE A 1 322 ? 19.796 -14.430 -13.274 1.00 46.41 322 PHE A C 1
ATOM 2443 O O . PHE A 1 322 ? 19.245 -15.154 -12.448 1.00 46.41 322 PHE A O 1
ATOM 2450 N N . GLY A 1 323 ? 19.858 -13.099 -13.154 1.00 40.31 323 GLY A N 1
ATOM 2451 C CA . GLY A 1 323 ? 18.829 -12.406 -12.397 1.00 40.31 323 GLY A CA 1
ATOM 2452 C C . GLY A 1 323 ? 17.469 -12.865 -12.938 1.00 40.31 323 GLY A C 1
ATOM 2453 O O . GLY A 1 323 ? 17.360 -13.093 -14.151 1.00 40.31 323 GLY A O 1
ATOM 2454 N N . PRO A 1 324 ? 16.485 -13.098 -12.061 1.00 42.62 324 PRO A N 1
ATOM 2455 C CA . PRO A 1 324 ? 15.221 -13.735 -12.408 1.00 42.62 324 PRO A CA 1
ATOM 2456 C C . PRO A 1 324 ? 14.617 -13.109 -13.661 1.00 42.62 324 PRO A C 1
ATOM 2458 O O . PRO A 1 324 ? 14.814 -11.921 -13.919 1.00 42.62 324 PRO A O 1
ATOM 2461 N N . ARG A 1 325 ? 13.845 -13.882 -14.442 1.00 46.97 325 ARG A N 1
ATOM 2462 C CA . ARG A 1 325 ? 12.819 -13.203 -15.235 1.00 46.97 325 ARG A CA 1
ATOM 2463 C C . ARG A 1 325 ? 11.901 -12.611 -14.181 1.00 46.97 325 ARG A C 1
ATOM 2465 O O . ARG A 1 325 ? 11.332 -13.404 -13.440 1.00 46.97 325 ARG A O 1
ATOM 2472 N N . PRO A 1 326 ? 11.819 -11.283 -14.081 1.00 55.28 326 PRO A N 1
ATOM 2473 C CA . PRO A 1 326 ? 10.921 -10.691 -13.120 1.00 55.28 326 PRO A CA 1
ATOM 2474 C C . PRO A 1 326 ? 9.484 -11.168 -13.347 1.00 55.28 326 PRO A C 1
ATOM 2476 O O . PRO A 1 326 ? 9.205 -11.776 -14.389 1.00 55.28 326 PRO A O 1
ATOM 2479 N N . ASP A 1 327 ? 8.584 -10.733 -12.477 1.00 57.44 327 ASP A N 1
ATOM 2480 C CA . ASP A 1 327 ? 7.149 -10.458 -12.612 1.00 57.44 327 ASP A CA 1
ATOM 2481 C C . ASP A 1 327 ? 6.644 -9.921 -13.985 1.00 57.44 327 ASP A C 1
ATOM 2483 O O . ASP A 1 327 ? 5.535 -9.398 -14.107 1.00 57.44 327 ASP A O 1
ATOM 2487 N N . ILE A 1 328 ? 7.417 -10.025 -15.069 1.00 64.50 328 ILE A N 1
ATOM 2488 C CA . ILE A 1 328 ? 7.095 -9.713 -16.455 1.00 64.50 328 ILE A CA 1
ATOM 2489 C C . ILE A 1 328 ? 5.762 -10.357 -16.830 1.00 64.50 328 ILE A C 1
ATOM 2491 O O . ILE A 1 328 ? 5.653 -11.560 -17.085 1.00 64.50 328 ILE A O 1
ATOM 2495 N N . GLY A 1 329 ? 4.759 -9.496 -16.975 1.00 69.19 329 GLY A N 1
ATOM 2496 C CA . GLY A 1 329 ? 3.420 -9.882 -17.398 1.00 69.19 329 GLY A CA 1
ATOM 2497 C C . GLY A 1 329 ? 2.492 -10.285 -16.254 1.00 69.19 329 GLY A C 1
ATOM 2498 O O . GLY A 1 329 ? 1.332 -10.590 -16.534 1.00 69.19 329 GLY A O 1
ATOM 2499 N N . ASN A 1 330 ? 2.952 -10.248 -15.000 1.00 84.12 330 ASN A N 1
ATOM 2500 C CA . ASN A 1 330 ? 2.080 -10.350 -13.840 1.00 84.12 330 ASN A CA 1
ATOM 2501 C C . ASN A 1 330 ? 1.288 -9.059 -13.683 1.00 84.12 330 ASN A C 1
ATOM 2503 O O . ASN A 1 330 ? 1.829 -7.956 -13.701 1.00 84.12 330 ASN A O 1
ATOM 2507 N N . THR A 1 331 ? -0.026 -9.211 -13.555 1.00 88.06 331 THR A N 1
ATOM 2508 C CA . THR A 1 331 ? -0.962 -8.089 -13.476 1.00 88.06 331 THR A CA 1
ATOM 2509 C C . THR A 1 331 ? -1.482 -7.847 -12.068 1.00 88.06 331 THR A C 1
ATOM 2511 O O . THR A 1 331 ? -2.283 -6.937 -11.861 1.00 88.06 331 THR A O 1
ATOM 2514 N N . GLY A 1 332 ? -1.069 -8.672 -11.102 1.00 91.38 332 GLY A N 1
ATOM 2515 C CA . GLY A 1 332 ? -1.582 -8.665 -9.742 1.00 91.38 332 GLY A CA 1
ATOM 2516 C C . GLY A 1 332 ? -2.870 -9.481 -9.604 1.00 91.38 332 GLY A C 1
ATOM 2517 O O . GLY A 1 332 ? -3.111 -10.445 -10.339 1.00 91.38 332 GLY A O 1
ATOM 2518 N N . PHE A 1 333 ? -3.731 -9.084 -8.666 1.00 93.88 333 PHE A N 1
ATOM 2519 C CA . PHE A 1 333 ? -4.983 -9.788 -8.388 1.00 93.88 333 PHE A CA 1
ATOM 2520 C C . PHE A 1 333 ? -6.184 -8.847 -8.251 1.00 93.88 333 PHE A C 1
ATOM 2522 O O . PHE A 1 333 ? -6.065 -7.696 -7.828 1.00 93.88 333 PHE A O 1
ATOM 2529 N N . CYS A 1 334 ? -7.365 -9.391 -8.531 1.00 95.12 334 CYS A N 1
ATOM 2530 C CA . CYS A 1 334 ? -8.662 -8.817 -8.216 1.00 95.12 334 CYS A CA 1
ATOM 2531 C C . CYS A 1 334 ? -9.583 -9.919 -7.692 1.00 95.12 334 CYS A C 1
ATOM 2533 O O . CYS A 1 334 ? -9.891 -10.887 -8.394 1.00 95.12 334 CYS A O 1
ATOM 2535 N N . LEU A 1 335 ? -10.049 -9.746 -6.457 1.00 95.06 335 LEU A N 1
ATOM 2536 C CA . LEU A 1 335 ? -10.995 -10.628 -5.794 1.00 95.06 335 LEU A CA 1
ATOM 2537 C C . LEU A 1 335 ? -12.246 -9.864 -5.368 1.00 95.06 335 LEU A C 1
ATOM 2539 O O . LEU A 1 335 ? -12.178 -8.756 -4.840 1.00 95.06 335 LEU A O 1
ATOM 2543 N N . ARG A 1 336 ? -13.398 -10.504 -5.515 1.00 93.88 336 ARG A N 1
ATOM 2544 C CA . ARG A 1 336 ? -14.657 -10.086 -4.911 1.00 93.88 336 ARG A CA 1
ATOM 2545 C C . ARG A 1 336 ? -14.937 -10.938 -3.684 1.00 93.88 336 ARG A C 1
ATOM 2547 O O . ARG A 1 336 ? -14.738 -12.150 -3.730 1.00 93.88 336 ARG A O 1
ATOM 2554 N N . TYR A 1 337 ? -15.440 -10.336 -2.615 1.00 93.88 337 TYR A N 1
ATOM 2555 C CA . TYR A 1 337 ? -16.046 -11.074 -1.512 1.00 93.88 337 TYR A CA 1
ATOM 2556 C C . TYR A 1 337 ? -17.566 -10.902 -1.528 1.00 93.88 337 TYR A C 1
ATOM 2558 O O . TYR A 1 337 ? -18.067 -9.808 -1.782 1.00 93.88 337 TYR A O 1
ATOM 2566 N N . ASP A 1 338 ? -18.285 -11.982 -1.228 1.00 92.50 338 ASP A N 1
ATOM 2567 C CA . ASP A 1 338 ? -19.736 -12.013 -1.043 1.00 92.50 338 ASP A CA 1
ATOM 2568 C C . ASP A 1 338 ? -20.053 -12.431 0.399 1.00 92.50 338 ASP A C 1
ATOM 2570 O O . ASP A 1 338 ? -19.686 -13.530 0.829 1.00 92.50 338 ASP A O 1
ATOM 2574 N N . VAL A 1 339 ? -20.766 -11.588 1.138 1.00 89.44 339 VAL A N 1
ATOM 2575 C CA . VAL A 1 339 ? -21.208 -11.876 2.506 1.00 89.44 339 VAL A CA 1
ATOM 2576 C C . VAL A 1 339 ? -22.398 -12.822 2.463 1.00 89.44 339 VAL A C 1
ATOM 2578 O O . VAL A 1 339 ? -23.401 -12.543 1.808 1.00 89.44 339 VAL A O 1
ATOM 2581 N N . GLN A 1 340 ? -22.282 -13.952 3.151 1.00 85.75 340 GLN A N 1
ATOM 2582 C CA . GLN A 1 340 ? -23.371 -14.911 3.285 1.00 85.75 340 GLN A CA 1
ATOM 2583 C C . GLN A 1 340 ? -24.324 -14.428 4.386 1.00 85.75 340 GLN A C 1
ATOM 2585 O O . GLN A 1 340 ? -23.880 -14.102 5.492 1.00 85.75 340 GLN A O 1
ATOM 2590 N N . ILE A 1 341 ? -25.612 -14.325 4.045 1.00 69.88 341 ILE A N 1
ATOM 2591 C CA . ILE A 1 341 ? -26.700 -13.874 4.930 1.00 69.88 341 ILE A CA 1
ATOM 2592 C C . ILE A 1 341 ? -27.402 -15.078 5.541 1.00 69.88 341 ILE A C 1
ATOM 2594 O O . ILE A 1 341 ? -27.706 -16.018 4.770 1.00 69.88 341 ILE A O 1
#

Sequence (341 aa):
LIFIMVAIVMVQGQWMDQKFCASGQTKVTVDGFVRTSLTSSPTNTWSTCTFLIKKNPGICQLRLDFPSFRTSSANSAGDCDVDKLTIRNSVTVDDGFSTCGDVTGQHMYLTFGETCDTIEITPKLSPTSPFGAYSISMTPIPCSSPDLVPSHCLQNYNASYTTGVVRSFDYPNQQQNSQKYTVCVQSEDGKEIIWKPCTSEDGYPSGSPFSISSKHPEESCDTDWIGVNGDLPRCSNFPGRVTSTWKPFLLNVNLDDLEIPPSPLGDGWATDPASCVRAGPNSGGLFICEWFVESSPGAEGSCQCEVNPILLVPGFDPTVLFGPRPDIGNTGFCLRYDVQI

Foldseek 3Di:
DDDDDFDFDDDDPFTETEDEADVPAQEDEDELVGWYKYKADPVFLQRKYKYWHFDDPFFFKKKKAWQDAAWDAADLQQEPPAWKKKKDQFLLAPVTDMHHGGPHGFMFMTGHDPPRRTIIIITHHHPPIPDRMTIMTMDTDGPPHPPDDPRNAGAEAEVVPQKDKDFDGNFQAFHHAPDWGKYWYDYDPPKKKKKAFDDVVNVHDHDGQFFQADPAPDPDPPAWWKDWPPDHTDHHDDPRIDIGPDPRTMITGGHHSDHPAQDLLHRDQQQDQVSQCVSCVVNVNQWHKGWAADPDVPDGIHIDIDGDVVPDDVPDDVVVVRPHSHSRPGRGHMMMMGMDD

InterPro domains:
  IPR035914 Spermadhesin, CUB domain superfamily [SSF49854] (36-110)
  IPR058698 CUB domain, metazoa [PF26080] (150-339)

Solvent-accessible surface area (backbone atoms only — not comparable to full-atom values): 18628 Å² total; per-residue (Å²): 134,85,81,79,83,77,61,74,57,89,60,91,92,49,87,36,47,59,46,57,37,54,93,93,41,50,58,41,82,39,68,37,77,52,39,30,34,42,35,46,22,94,89,46,38,40,56,48,31,34,38,38,32,33,64,36,98,63,40,40,34,36,37,39,36,21,84,38,33,50,43,45,55,32,46,67,60,10,44,49,78,69,14,32,37,38,39,34,53,19,61,30,33,69,92,40,42,60,50,36,11,52,39,50,78,41,60,37,39,41,21,59,36,97,88,38,60,42,36,37,43,31,50,35,39,34,86,85,42,94,43,54,64,41,37,36,41,36,41,53,36,42,67,85,43,88,84,65,69,65,53,62,30,29,30,78,45,64,45,87,39,60,55,51,80,50,60,44,69,18,47,80,51,40,27,50,38,61,37,74,48,25,37,32,42,48,62,68,87,96,55,38,38,35,38,24,61,47,46,58,90,76,76,43,74,91,61,76,35,51,28,56,44,72,98,64,93,66,92,64,55,79,48,31,25,40,27,46,52,96,55,77,62,32,25,72,66,76,60,84,62,46,80,37,81,53,81,74,35,39,38,39,37,34,28,47,80,66,57,79,48,69,57,83,62,54,103,48,81,48,87,45,61,70,54,18,50,46,31,10,63,74,45,74,55,45,32,49,35,46,63,43,72,49,94,51,97,88,52,73,58,47,58,48,69,44,74,35,71,92,74,66,49,96,91,63,62,72,65,73,81,55,55,40,74,44,51,61,85,19,24,24,37,30,36,29,38,38,46,52,129

Radius of gyration: 24.63 Å; Cα contacts (8 Å, |Δi|>4): 805; chains: 1; bounding box: 65×91×48 Å

Mean predicted aligned error: 12.46 Å